Protein AF-A0A522YWV2-F1 (afdb_monomer_lite)

Structure (mmCIF, N/CA/C/O backbone):
data_AF-A0A522YWV2-F1
#
_entry.id   AF-A0A522YWV2-F1
#
loop_
_atom_site.group_PDB
_atom_site.id
_atom_site.type_symbol
_atom_site.label_atom_id
_atom_site.label_alt_id
_atom_site.label_comp_id
_atom_site.label_asym_id
_atom_site.label_entity_id
_atom_site.label_seq_id
_atom_site.pdbx_PDB_ins_code
_atom_site.Cartn_x
_atom_site.Cartn_y
_atom_site.Cartn_z
_atom_site.occupancy
_atom_site.B_iso_or_equiv
_atom_site.auth_seq_id
_atom_site.auth_comp_id
_atom_site.auth_asym_id
_atom_site.auth_atom_id
_atom_site.pdbx_PDB_model_num
ATOM 1 N N . MET A 1 1 ? -15.670 1.133 72.736 1.00 38.88 1 MET A N 1
ATOM 2 C CA . MET A 1 1 ? -14.646 2.054 73.275 1.00 38.88 1 MET A CA 1
ATOM 3 C C . MET A 1 1 ? -14.161 2.944 72.132 1.00 38.88 1 MET A C 1
ATOM 5 O O . MET A 1 1 ? -13.620 2.395 71.190 1.00 38.88 1 MET A O 1
ATOM 9 N N . ARG A 1 2 ? -14.462 4.259 72.230 1.00 40.88 2 ARG A N 1
ATOM 10 C CA . ARG A 1 2 ? -13.842 5.468 71.609 1.00 40.88 2 ARG A CA 1
ATOM 11 C C . ARG A 1 2 ? -13.479 5.355 70.110 1.00 40.88 2 ARG A C 1
ATOM 13 O O . ARG A 1 2 ? -12.497 4.706 69.801 1.00 40.88 2 ARG A O 1
ATOM 20 N N . VAL A 1 3 ? -14.181 5.887 69.099 1.00 42.28 3 VAL A N 1
ATOM 21 C CA . VAL A 1 3 ? -14.784 7.219 68.819 1.00 42.28 3 VAL A CA 1
ATOM 22 C C . VAL A 1 3 ? -13.971 8.419 69.305 1.00 42.28 3 VAL A C 1
ATOM 24 O O . VAL A 1 3 ? -13.990 8.692 70.501 1.00 42.28 3 VAL A O 1
ATOM 27 N N . TRP A 1 4 ? -13.347 9.146 68.368 1.00 39.94 4 TRP A N 1
ATOM 28 C CA . TRP A 1 4 ? -12.999 10.570 68.477 1.00 39.94 4 TRP A CA 1
ATOM 29 C C . TRP A 1 4 ? -13.223 11.275 67.125 1.00 39.94 4 TRP A C 1
ATOM 31 O O . TRP A 1 4 ? -12.452 11.135 66.181 1.00 39.94 4 TRP A O 1
ATOM 41 N N . SER A 1 5 ? -14.342 11.999 67.076 1.00 45.34 5 SER A N 1
ATOM 42 C CA . SER A 1 5 ? -14.552 13.352 66.529 1.00 45.34 5 SER A CA 1
ATOM 43 C C . SER A 1 5 ? -13.379 14.322 66.832 1.00 45.34 5 SER A C 1
ATOM 45 O O . SER A 1 5 ? -12.576 14.018 67.703 1.00 45.34 5 SER A O 1
ATOM 47 N N . LEU A 1 6 ? -13.197 15.531 66.286 1.00 42.38 6 LEU A N 1
ATOM 48 C CA . LEU A 1 6 ? -13.981 16.471 65.479 1.00 42.38 6 LEU A CA 1
ATOM 49 C C . LEU A 1 6 ? -12.986 17.522 64.905 1.00 42.38 6 LEU A C 1
ATOM 51 O O . LEU A 1 6 ? -11.952 17.776 65.513 1.00 42.38 6 LEU A O 1
ATOM 55 N N . ALA A 1 7 ? -13.367 18.129 63.778 1.00 44.84 7 ALA A N 1
ATOM 56 C CA . ALA A 1 7 ? -13.149 19.506 63.297 1.00 44.84 7 ALA A CA 1
ATOM 57 C C . ALA A 1 7 ? -12.041 20.423 63.881 1.00 44.84 7 ALA A C 1
ATOM 59 O O . ALA A 1 7 ? -11.982 20.640 65.085 1.00 44.84 7 ALA A O 1
ATOM 60 N N . LEU A 1 8 ? -11.386 21.200 63.000 1.00 44.28 8 LEU A N 1
ATOM 61 C CA . LEU A 1 8 ? -11.574 22.661 63.008 1.00 44.28 8 LEU A CA 1
ATOM 62 C C . LEU A 1 8 ? -11.192 23.330 61.674 1.00 44.28 8 LEU A C 1
ATOM 64 O O . LEU A 1 8 ? -10.154 23.062 61.076 1.00 44.28 8 LEU A O 1
ATOM 68 N N . LEU A 1 9 ? -12.090 24.220 61.260 1.00 43.38 9 LEU A N 1
ATOM 69 C CA . LEU A 1 9 ? -11.997 25.212 60.196 1.00 43.38 9 LEU A CA 1
ATOM 70 C C . LEU A 1 9 ? -10.934 26.274 60.530 1.00 43.38 9 LEU A C 1
ATOM 72 O O . LEU A 1 9 ? -10.868 26.708 61.677 1.00 43.38 9 LEU A O 1
ATOM 76 N N . CYS A 1 10 ? -10.230 26.794 59.522 1.00 34.09 10 CYS A N 1
ATOM 77 C CA . CYS A 1 10 ? -9.860 28.212 59.468 1.00 34.09 10 CYS A CA 1
ATOM 78 C C . CYS A 1 10 ? -9.512 28.608 58.026 1.00 34.09 10 CYS A C 1
ATOM 80 O O . CYS A 1 10 ? -8.556 28.106 57.442 1.00 34.09 10 CYS A O 1
ATOM 82 N N . ALA A 1 11 ? -10.314 29.508 57.460 1.00 46.03 11 ALA A N 1
ATOM 83 C CA . ALA A 1 11 ? -10.031 30.217 56.222 1.00 46.03 11 ALA A CA 1
ATOM 84 C C . ALA A 1 11 ? -9.386 31.566 56.558 1.00 46.03 11 ALA A C 1
ATOM 86 O O . ALA A 1 11 ? -9.928 32.283 57.395 1.00 46.03 11 ALA A O 1
ATOM 87 N N . VAL A 1 12 ? -8.305 31.943 55.865 1.00 43.69 12 VAL A N 1
ATOM 88 C CA . VAL A 1 12 ? -7.914 33.347 55.646 1.00 43.69 12 VAL A CA 1
ATOM 89 C C . VAL A 1 12 ? -7.294 33.480 54.249 1.00 43.69 12 VAL A C 1
ATOM 91 O O . VAL A 1 12 ? -6.433 32.699 53.855 1.00 43.69 12 VAL A O 1
ATOM 94 N N . LEU A 1 13 ? -7.791 34.472 53.512 1.00 47.84 13 LEU A N 1
ATOM 95 C CA . LEU A 1 13 ? -7.386 34.929 52.181 1.00 47.84 13 LEU A CA 1
ATOM 96 C C . LEU A 1 13 ? -6.124 35.812 52.237 1.00 47.84 13 LEU A C 1
ATOM 98 O O . LEU A 1 13 ? -6.043 36.665 53.115 1.00 47.84 13 LEU A O 1
ATOM 102 N N . ALA A 1 14 ? -5.229 35.682 51.250 1.00 42.66 14 ALA A N 1
ATOM 103 C CA . ALA A 1 14 ? -4.378 36.735 50.647 1.00 42.66 14 ALA A CA 1
ATOM 104 C C . ALA A 1 14 ? -3.468 36.054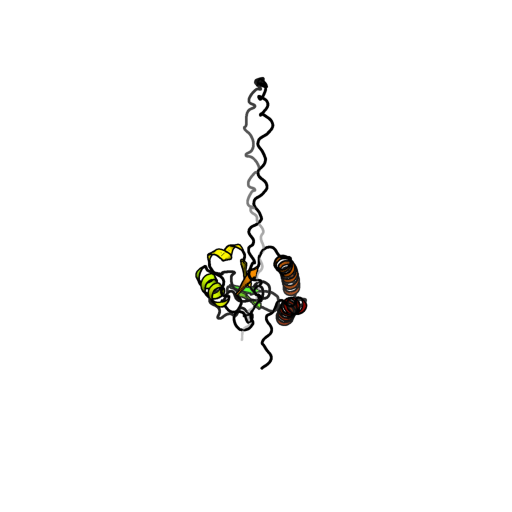 49.595 1.00 42.66 14 ALA A C 1
ATOM 106 O O . ALA A 1 14 ? -2.732 35.136 49.929 1.00 42.66 14 ALA A O 1
ATOM 107 N N . GLY A 1 15 ? -3.607 36.296 48.287 1.00 32.75 15 GLY A N 1
ATOM 108 C CA . GLY A 1 15 ? -2.996 37.431 47.583 1.00 32.75 15 GLY A CA 1
ATOM 109 C C . GLY A 1 15 ? -1.519 37.149 47.249 1.00 32.75 15 GLY A C 1
ATOM 110 O O . GLY A 1 15 ? -0.664 37.384 48.092 1.00 32.75 15 GLY A O 1
ATOM 111 N N . SER A 1 16 ? -1.172 36.612 46.069 1.00 46.03 16 SER A N 1
ATOM 112 C CA . SER A 1 16 ? -0.480 37.310 44.947 1.00 46.03 16 SER A CA 1
ATOM 113 C C . SER A 1 16 ? 0.386 36.283 44.171 1.00 46.03 16 SER A C 1
ATOM 115 O O . SER A 1 16 ? 0.672 35.230 44.735 1.00 46.03 16 SER A O 1
ATOM 117 N N . PRO A 1 17 ? 0.966 36.580 42.990 1.00 48.66 17 PRO A N 1
ATOM 118 C CA . PRO A 1 17 ? 0.483 37.400 41.888 1.00 48.66 17 PRO A CA 1
ATOM 119 C C . PRO A 1 17 ? 0.451 36.632 40.548 1.00 48.66 17 PRO A C 1
ATOM 121 O O . PRO A 1 17 ? 1.132 35.635 40.317 1.00 48.66 17 PRO A O 1
ATOM 124 N N . VAL A 1 18 ? -0.343 37.191 39.641 1.00 44.34 18 VAL A N 1
ATOM 125 C CA . VAL A 1 18 ? -0.355 36.938 38.200 1.00 44.34 18 VAL A CA 1
ATOM 126 C C . VAL A 1 18 ? 1.044 37.180 37.623 1.00 44.34 18 VAL A C 1
ATOM 128 O O . VAL A 1 18 ? 1.625 38.246 37.829 1.00 44.34 18 VAL A O 1
ATOM 131 N N . LEU A 1 19 ? 1.578 36.202 36.885 1.00 46.09 19 LEU A N 1
ATOM 132 C CA . LEU A 1 19 ? 2.774 36.394 36.067 1.00 46.09 19 LEU A CA 1
ATOM 133 C C . LEU A 1 19 ? 2.475 37.434 34.986 1.00 46.09 19 LEU A C 1
ATOM 135 O O . LEU A 1 19 ? 1.633 37.238 34.110 1.00 46.09 19 LEU A O 1
ATOM 139 N N . ALA A 1 20 ? 3.170 38.559 35.122 1.00 43.25 20 ALA A N 1
ATOM 140 C CA . ALA A 1 20 ? 3.121 39.707 34.246 1.00 43.25 20 ALA A CA 1
ATOM 141 C C . ALA A 1 20 ? 3.443 39.338 32.792 1.00 43.25 20 ALA A C 1
ATOM 143 O O . ALA A 1 20 ? 4.319 38.520 32.499 1.00 43.25 20 ALA A O 1
ATOM 144 N N . GLY A 1 21 ? 2.710 39.994 31.894 1.00 36.91 21 GLY A N 1
ATOM 145 C CA . GLY A 1 21 ? 2.862 39.894 30.455 1.00 36.91 21 GLY A CA 1
ATOM 146 C C . GLY A 1 21 ? 4.271 40.220 29.973 1.00 36.91 21 GLY A C 1
ATOM 147 O O . GLY A 1 21 ? 4.949 41.120 30.468 1.00 36.91 21 GLY A O 1
ATOM 148 N N . ARG A 1 22 ? 4.687 39.504 28.930 1.00 44.53 22 ARG A N 1
ATOM 149 C CA . ARG A 1 22 ? 5.773 39.960 28.069 1.00 44.53 22 ARG A CA 1
ATOM 150 C C . ARG A 1 22 ? 5.180 41.001 27.126 1.00 44.53 22 ARG A C 1
ATOM 152 O O . ARG A 1 22 ? 4.352 40.680 26.278 1.00 44.53 22 ARG A O 1
ATOM 159 N N . SER A 1 23 ? 5.572 42.245 27.382 1.00 43.78 23 SER A N 1
ATOM 160 C CA . SER A 1 23 ? 5.215 43.448 26.637 1.00 43.78 23 SER A CA 1
ATOM 161 C C . SER A 1 23 ? 5.520 43.314 25.140 1.00 43.78 23 SER A C 1
ATOM 163 O O . SER A 1 23 ? 6.594 42.855 24.746 1.00 43.78 23 SER A O 1
ATOM 165 N N . LEU A 1 24 ? 4.557 43.750 24.327 1.00 45.44 24 LEU A N 1
ATOM 166 C CA . LEU A 1 24 ? 4.655 44.006 22.892 1.00 45.44 24 LEU A CA 1
ATOM 167 C C . LEU A 1 24 ? 5.339 45.361 22.649 1.00 45.44 24 LEU A C 1
ATOM 169 O O . LEU A 1 24 ? 4.712 46.277 22.135 1.00 45.44 24 LEU A O 1
ATOM 173 N N . GLU A 1 25 ? 6.612 45.519 23.003 1.00 43.38 25 GLU A N 1
ATOM 174 C CA . GLU A 1 25 ? 7.357 46.744 22.674 1.00 43.38 25 GLU A CA 1
ATOM 175 C C . GLU A 1 25 ? 8.815 46.425 22.325 1.00 43.38 25 GLU A C 1
ATOM 177 O O . GLU A 1 25 ? 9.729 46.566 23.130 1.00 43.38 25 GLU A O 1
ATOM 182 N N . SER A 1 26 ? 9.042 45.980 21.088 1.00 42.03 26 SER A N 1
ATOM 183 C CA . SER A 1 26 ? 10.352 46.087 20.432 1.00 42.03 26 SER A CA 1
ATOM 184 C C . SER A 1 26 ? 10.183 46.089 18.910 1.00 42.03 26 SER A C 1
ATOM 186 O O . SER A 1 26 ? 10.600 45.182 18.200 1.00 42.03 26 SER A O 1
ATOM 188 N N . LEU A 1 27 ? 9.487 47.107 18.407 1.00 49.00 27 LEU A N 1
ATOM 189 C CA . LEU A 1 27 ? 9.438 47.458 16.987 1.00 49.00 27 LEU A CA 1
ATOM 190 C C . LEU A 1 27 ? 9.427 48.981 16.883 1.00 49.00 27 LEU A C 1
ATOM 192 O O . LEU A 1 27 ? 8.390 49.585 16.636 1.00 49.00 27 LEU A O 1
ATOM 196 N N . LYS A 1 28 ? 10.565 49.620 17.141 1.00 44.59 28 LYS A N 1
ATOM 197 C CA . LYS A 1 28 ? 10.780 51.032 16.806 1.00 44.59 28 LYS A CA 1
ATOM 198 C C . LYS A 1 28 ? 12.275 51.300 16.771 1.00 44.59 28 LYS A C 1
ATOM 200 O O . LYS A 1 28 ? 12.881 51.503 17.816 1.00 44.59 28 LYS A O 1
ATOM 205 N N . SER A 1 29 ? 12.846 51.234 15.569 1.00 45.28 29 SER A N 1
ATOM 206 C CA . SER A 1 29 ? 13.916 52.108 15.060 1.00 45.28 29 SER A CA 1
ATOM 207 C C . SER A 1 29 ? 14.344 51.598 13.683 1.00 45.28 29 SER A C 1
ATOM 209 O O . SER A 1 29 ? 15.174 50.703 13.570 1.00 45.28 29 SER A O 1
ATOM 211 N N . ALA A 1 30 ? 13.753 52.162 12.636 1.00 45.16 30 ALA A N 1
ATOM 212 C CA . ALA A 1 30 ? 14.345 52.184 11.306 1.00 45.16 30 ALA A CA 1
ATOM 213 C C . ALA A 1 30 ? 14.141 53.605 10.775 1.00 45.16 30 ALA A C 1
ATOM 215 O O . ALA A 1 30 ? 13.007 54.056 10.612 1.00 45.16 30 ALA A O 1
ATOM 216 N N . GLU A 1 31 ? 15.245 54.331 10.632 1.00 48.62 31 GLU A N 1
ATOM 217 C CA . GLU A 1 31 ? 15.278 55.697 10.116 1.00 48.62 31 GLU A CA 1
ATOM 218 C C . GLU A 1 31 ? 14.984 55.737 8.605 1.00 48.62 31 GLU A C 1
ATOM 220 O O . GLU A 1 31 ? 15.248 54.756 7.901 1.00 48.62 31 GLU A O 1
ATOM 225 N N . PRO A 1 32 ? 14.443 56.850 8.074 1.00 40.31 32 PRO A N 1
ATOM 226 C CA . PRO A 1 32 ? 14.099 56.952 6.666 1.00 40.31 32 PRO A CA 1
ATOM 227 C C . PRO A 1 32 ? 15.341 57.314 5.845 1.00 40.31 32 PRO A C 1
ATOM 229 O O . PRO A 1 32 ? 15.883 58.413 5.961 1.00 40.31 32 PRO A O 1
ATOM 232 N N . LEU A 1 33 ? 15.776 56.408 4.968 1.00 48.78 33 LEU A N 1
ATOM 233 C CA . LEU A 1 33 ? 16.741 56.755 3.929 1.00 48.78 33 LEU A CA 1
ATOM 234 C C . LEU A 1 33 ? 16.047 57.595 2.855 1.00 48.78 33 LEU A C 1
ATOM 236 O O . LEU A 1 33 ? 15.111 57.158 2.184 1.00 48.78 33 LEU A O 1
ATOM 240 N N . ALA A 1 34 ? 16.527 58.830 2.750 1.00 41.31 34 ALA A N 1
ATOM 241 C CA . ALA A 1 34 ? 16.152 59.820 1.763 1.00 41.31 34 ALA A CA 1
ATOM 242 C C . ALA A 1 34 ? 16.257 59.272 0.333 1.00 41.31 34 ALA A C 1
ATOM 244 O O . ALA A 1 34 ? 17.216 58.594 -0.038 1.00 41.31 34 ALA A O 1
ATOM 245 N N . GLY A 1 35 ? 15.254 59.613 -0.475 1.00 44.34 35 GLY A N 1
ATOM 246 C CA . GLY A 1 35 ? 15.209 59.291 -1.889 1.00 44.34 35 GLY A CA 1
ATOM 247 C C . GLY A 1 35 ? 16.324 59.978 -2.675 1.00 44.34 35 GLY A C 1
ATOM 248 O O . GLY A 1 35 ? 16.484 61.195 -2.627 1.00 44.34 35 GLY A O 1
ATOM 249 N N . ALA A 1 36 ? 17.027 59.183 -3.475 1.00 45.50 36 ALA A N 1
ATOM 250 C CA . ALA A 1 36 ? 17.748 59.638 -4.651 1.00 45.50 36 ALA A CA 1
ATOM 251 C C . ALA A 1 36 ? 17.173 58.879 -5.852 1.00 45.50 36 ALA A C 1
ATOM 253 O O . ALA A 1 36 ? 17.389 57.679 -6.017 1.00 45.50 36 ALA A O 1
ATOM 254 N N . ALA A 1 37 ? 16.381 59.574 -6.667 1.00 48.59 37 ALA A N 1
ATOM 255 C CA . ALA A 1 37 ? 15.855 59.050 -7.918 1.00 48.59 37 ALA A CA 1
ATOM 256 C C . ALA A 1 37 ? 16.990 58.961 -8.950 1.00 48.59 37 ALA A C 1
ATOM 258 O O . ALA A 1 37 ? 17.273 59.923 -9.663 1.00 48.59 37 ALA A O 1
ATOM 259 N N . ALA A 1 38 ? 17.647 57.804 -9.032 1.00 42.38 38 ALA A N 1
ATOM 260 C CA . ALA A 1 38 ? 18.520 57.477 -10.151 1.00 42.38 38 ALA A CA 1
ATOM 261 C C . ALA A 1 38 ? 17.651 57.031 -11.337 1.00 42.38 38 ALA A C 1
ATOM 263 O O . ALA A 1 38 ? 17.037 55.965 -11.317 1.00 42.38 38 ALA A O 1
ATOM 264 N N . ARG A 1 39 ? 17.574 57.872 -12.373 1.00 51.59 39 ARG A N 1
ATOM 265 C CA . ARG A 1 39 ? 17.025 57.486 -13.677 1.00 51.59 39 ARG A CA 1
ATOM 266 C C . ARG A 1 39 ? 17.996 56.500 -14.324 1.00 51.59 39 ARG A C 1
ATOM 268 O O . ARG A 1 39 ? 19.021 56.918 -14.852 1.00 51.59 39 ARG A O 1
ATOM 275 N N . LEU A 1 40 ? 17.683 55.209 -14.266 1.00 45.38 40 LEU A N 1
ATOM 276 C CA . LEU A 1 40 ? 18.338 54.216 -15.112 1.00 45.38 40 LEU A CA 1
ATOM 277 C C . LEU A 1 40 ? 17.851 54.435 -16.546 1.00 45.38 40 LEU A C 1
ATOM 279 O O . LEU A 1 40 ? 16.652 54.367 -16.821 1.00 45.38 40 LEU A O 1
ATOM 283 N N . GLY A 1 41 ? 18.788 54.776 -17.429 1.00 45.44 41 GLY A N 1
ATOM 284 C CA . GLY A 1 41 ? 18.551 54.833 -18.863 1.00 45.44 41 GLY A CA 1
ATOM 285 C C . GLY A 1 41 ? 18.073 53.472 -19.352 1.00 45.44 41 GLY A C 1
ATOM 286 O O . GLY A 1 41 ? 18.653 52.440 -19.019 1.00 45.44 41 GLY A O 1
ATOM 287 N N . VAL A 1 42 ? 16.980 53.472 -20.108 1.00 52.19 42 VAL A N 1
ATOM 288 C CA . VAL A 1 42 ? 16.538 52.292 -20.845 1.00 52.19 42 VAL A CA 1
ATOM 289 C C . VAL A 1 42 ? 17.403 52.242 -22.098 1.00 52.19 42 VAL A C 1
ATOM 291 O O . VAL A 1 42 ? 17.037 52.801 -23.130 1.00 52.19 42 VAL A O 1
ATOM 294 N N . ASP A 1 43 ? 18.591 51.653 -21.988 1.00 51.25 43 ASP A N 1
ATOM 295 C CA . ASP A 1 43 ? 19.371 51.325 -23.175 1.00 51.25 43 ASP A CA 1
ATOM 296 C C . ASP A 1 43 ? 18.583 50.294 -23.988 1.00 51.25 43 ASP A C 1
ATOM 298 O O . ASP A 1 43 ? 18.102 49.283 -23.467 1.00 51.25 43 ASP A O 1
ATOM 302 N N . ALA A 1 44 ? 18.379 50.604 -25.267 1.00 54.22 44 ALA A N 1
ATOM 303 C CA . ALA A 1 44 ? 17.617 49.784 -26.190 1.00 54.22 44 ALA A CA 1
ATOM 304 C C . ALA A 1 44 ? 18.214 48.371 -26.264 1.00 54.22 44 ALA A C 1
ATOM 306 O O . ALA A 1 44 ? 19.362 48.185 -26.670 1.00 54.22 44 ALA A O 1
ATOM 307 N N . VAL A 1 45 ? 17.415 47.370 -25.892 1.00 54.81 45 VAL A N 1
ATOM 308 C CA . VAL A 1 45 ? 17.769 45.958 -26.056 1.00 54.81 45 VAL A CA 1
ATOM 309 C C . VAL A 1 45 ? 17.827 45.676 -27.563 1.00 54.81 45 VAL A C 1
ATOM 311 O O . VAL A 1 45 ? 16.824 45.906 -28.246 1.00 54.81 45 VAL A O 1
ATOM 314 N N . PRO A 1 46 ? 18.962 45.227 -28.127 1.00 53.09 46 PRO A N 1
ATOM 315 C CA . PRO A 1 46 ? 19.027 44.931 -29.549 1.00 53.09 46 PRO A CA 1
ATOM 316 C C . PRO A 1 46 ? 18.076 43.776 -29.871 1.00 53.09 46 PRO A C 1
ATOM 318 O O . PRO A 1 46 ? 18.018 42.774 -29.154 1.00 53.09 46 PRO A O 1
ATOM 321 N N . ALA A 1 47 ? 17.313 43.934 -30.953 1.00 54.03 47 ALA A N 1
ATOM 322 C CA . ALA A 1 47 ? 16.406 42.911 -31.444 1.00 54.03 47 ALA A CA 1
ATOM 323 C C . ALA A 1 47 ? 17.188 41.631 -31.778 1.00 54.03 47 ALA A C 1
ATOM 325 O O . ALA A 1 47 ? 18.124 41.651 -32.579 1.00 54.03 47 ALA A O 1
ATOM 326 N N . LEU A 1 48 ? 16.796 40.518 -31.154 1.00 52.41 48 LEU A N 1
ATOM 327 C CA . LEU A 1 48 ? 17.303 39.189 -31.483 1.00 52.41 48 LEU A CA 1
ATOM 328 C C . LEU A 1 48 ? 16.926 38.842 -32.936 1.00 52.41 48 LEU A C 1
ATOM 330 O O . LEU A 1 48 ? 15.792 39.111 -33.344 1.00 52.41 48 LEU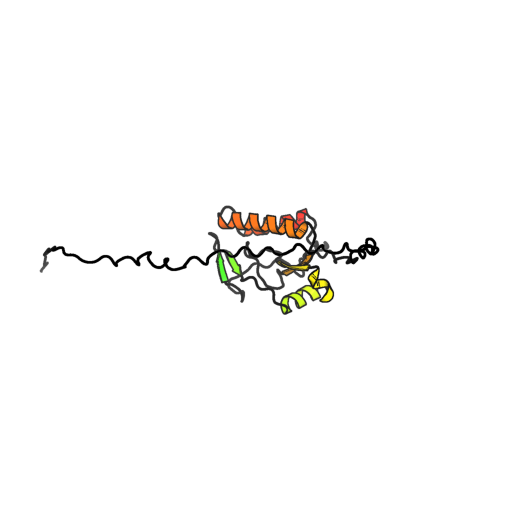 A O 1
ATOM 334 N N . PRO A 1 49 ? 17.835 38.243 -33.727 1.00 49.38 49 PRO A N 1
ATOM 335 C CA . PRO A 1 49 ? 17.521 37.841 -35.089 1.00 49.38 49 PRO A CA 1
ATOM 336 C C . PRO A 1 49 ? 16.443 36.754 -35.090 1.00 49.38 49 PRO A C 1
ATOM 338 O O . PRO A 1 49 ? 16.522 35.761 -34.365 1.00 49.38 49 PRO A O 1
ATOM 341 N N . ALA A 1 50 ? 15.429 36.950 -35.930 1.00 57.66 50 ALA A N 1
ATOM 342 C CA . ALA A 1 50 ? 14.416 35.946 -36.201 1.00 57.66 50 ALA A CA 1
ATOM 343 C C . ALA A 1 50 ? 15.025 34.787 -37.004 1.00 57.66 50 ALA A C 1
ATOM 345 O O . ALA A 1 50 ? 15.664 35.008 -38.031 1.00 57.66 50 ALA A O 1
ATOM 346 N N . GLY A 1 51 ? 14.756 33.556 -36.562 1.00 57.75 51 GLY A N 1
ATOM 347 C CA . GLY A 1 51 ? 14.912 32.361 -37.391 1.00 57.75 51 GLY A CA 1
ATOM 348 C C . GLY A 1 51 ? 16.100 31.470 -37.044 1.00 57.75 51 GLY A C 1
ATOM 349 O O . GLY A 1 51 ? 16.978 31.260 -37.874 1.00 57.75 51 GLY A O 1
ATOM 350 N N . ALA A 1 52 ? 16.081 30.856 -35.861 1.00 56.53 52 ALA A N 1
ATOM 351 C CA . ALA A 1 52 ? 16.628 29.508 -35.730 1.00 56.53 52 ALA A CA 1
ATOM 352 C C . ALA A 1 52 ? 15.471 28.519 -35.965 1.00 56.53 52 ALA A C 1
ATOM 354 O O . ALA A 1 52 ? 14.393 28.732 -35.400 1.00 56.53 52 ALA A O 1
ATOM 355 N N . PRO A 1 53 ? 15.634 27.469 -36.790 1.00 56.59 53 PRO A N 1
ATOM 356 C CA . PRO A 1 53 ? 14.617 26.434 -36.894 1.00 56.59 53 PRO A CA 1
ATOM 357 C C . PRO A 1 53 ? 14.448 25.799 -35.514 1.00 56.59 53 PRO A C 1
ATOM 359 O O . PRO A 1 53 ? 15.395 25.252 -34.948 1.00 56.59 53 PRO A O 1
ATOM 362 N N . VAL A 1 54 ? 13.241 25.903 -34.959 1.00 60.78 54 VAL A N 1
ATOM 363 C CA . VAL A 1 54 ? 12.868 25.137 -33.773 1.00 60.78 54 VAL A CA 1
ATOM 364 C C . VAL A 1 54 ? 12.896 23.683 -34.222 1.00 60.78 54 VAL A C 1
ATOM 366 O O . VAL A 1 54 ? 12.075 23.272 -35.043 1.00 60.78 54 VAL A O 1
ATOM 369 N N . ALA A 1 55 ? 13.904 22.932 -33.776 1.00 60.22 55 ALA A N 1
ATOM 370 C CA . ALA A 1 55 ? 13.948 21.501 -34.013 1.00 60.22 55 ALA A CA 1
ATOM 371 C C . ALA A 1 55 ? 12.618 20.909 -33.536 1.00 60.22 55 ALA A C 1
ATOM 373 O O . ALA A 1 55 ? 12.143 21.253 -32.449 1.00 60.22 55 ALA A O 1
ATOM 374 N N . ALA A 1 56 ? 12.002 20.067 -34.369 1.00 59.12 56 ALA A N 1
ATOM 375 C CA . ALA A 1 56 ? 10.815 19.329 -33.965 1.00 59.12 56 ALA A CA 1
ATOM 376 C C . ALA A 1 56 ? 11.097 18.646 -32.614 1.00 59.12 56 ALA A C 1
ATOM 378 O O . ALA A 1 56 ? 12.221 18.163 -32.420 1.00 59.12 56 ALA A O 1
ATOM 379 N N . PRO A 1 57 ? 10.132 18.621 -31.675 1.00 62.78 57 PRO A N 1
ATOM 380 C CA . PRO A 1 57 ? 10.321 17.882 -30.439 1.00 62.78 57 PRO A CA 1
ATOM 381 C C . PRO A 1 57 ? 10.724 16.453 -30.802 1.00 62.78 57 PRO A C 1
ATOM 383 O O . PRO A 1 57 ? 10.125 15.843 -31.692 1.00 62.78 57 PRO A O 1
ATOM 386 N N . ALA A 1 58 ? 11.776 15.950 -30.152 1.00 57.62 58 ALA A N 1
ATOM 387 C CA . ALA A 1 58 ? 12.142 14.549 -30.279 1.00 57.62 58 ALA A CA 1
ATOM 388 C C . ALA A 1 58 ? 10.887 13.697 -30.017 1.00 57.62 58 ALA A C 1
ATOM 390 O O . ALA A 1 58 ? 10.089 14.069 -29.145 1.00 57.62 58 ALA A O 1
ATOM 391 N N . PRO A 1 59 ? 10.670 12.598 -30.762 1.00 54.59 59 PRO A N 1
ATOM 392 C CA . PRO A 1 59 ? 9.568 11.698 -30.457 1.00 54.59 59 PRO A CA 1
ATOM 393 C C . PRO A 1 59 ? 9.653 11.322 -28.977 1.00 54.59 59 PRO A C 1
ATOM 395 O O . PRO A 1 59 ? 10.744 11.036 -28.473 1.00 54.59 59 PRO A O 1
ATOM 398 N N . ALA A 1 60 ? 8.514 11.381 -28.278 1.00 55.28 60 ALA A N 1
ATOM 399 C CA . ALA A 1 60 ? 8.431 10.875 -26.916 1.00 55.28 60 ALA A CA 1
ATOM 400 C C . ALA A 1 60 ? 9.017 9.457 -26.918 1.00 55.28 60 ALA A C 1
ATOM 402 O O 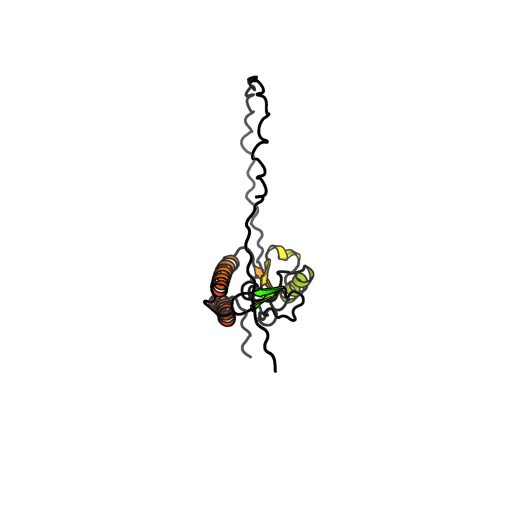. ALA A 1 60 ? 8.731 8.701 -27.854 1.00 55.28 60 ALA A O 1
ATOM 403 N N . PRO A 1 61 ? 9.886 9.113 -25.956 1.00 46.66 61 PRO A N 1
ATOM 404 C CA . PRO A 1 61 ? 10.483 7.795 -25.950 1.00 46.66 61 PRO A CA 1
ATOM 405 C C . PRO A 1 61 ? 9.357 6.761 -25.920 1.00 46.66 61 PRO A C 1
ATOM 407 O O . PRO A 1 61 ? 8.465 6.832 -25.073 1.00 46.66 61 PRO A O 1
ATOM 410 N N . ASP A 1 62 ? 9.389 5.841 -26.881 1.00 47.56 62 ASP A N 1
ATOM 411 C CA . ASP A 1 62 ? 8.519 4.671 -26.917 1.00 47.56 62 ASP A CA 1
ATOM 412 C C . ASP A 1 62 ? 8.977 3.716 -25.811 1.00 47.56 62 ASP A C 1
ATOM 414 O O . ASP A 1 62 ? 9.657 2.717 -26.036 1.00 47.56 62 ASP A O 1
ATOM 418 N N . PHE A 1 63 ? 8.692 4.095 -24.568 1.00 49.28 63 PHE A N 1
ATOM 419 C CA . PHE A 1 63 ? 8.674 3.156 -23.471 1.00 49.28 63 PHE A CA 1
ATOM 420 C C . PHE A 1 63 ? 7.308 2.505 -23.542 1.00 49.28 63 PHE A C 1
ATOM 422 O O . PHE A 1 63 ? 6.313 3.042 -23.048 1.00 49.28 63 PHE A O 1
ATOM 429 N N . THR A 1 64 ? 7.247 1.317 -24.128 1.00 54.00 64 THR A N 1
ATOM 430 C CA . THR A 1 64 ? 6.219 0.367 -23.731 1.00 54.00 64 THR A CA 1
ATOM 431 C C . THR A 1 64 ? 6.457 0.071 -22.251 1.00 54.00 64 THR A C 1
ATOM 433 O O . THR A 1 64 ? 7.134 -0.900 -21.915 1.00 54.00 64 THR A O 1
ATOM 436 N N . VAL A 1 65 ? 5.978 0.946 -21.356 1.00 61.34 65 VAL A N 1
ATOM 437 C CA . VAL A 1 65 ? 5.923 0.676 -19.920 1.00 61.34 65 VAL A CA 1
ATOM 438 C C . VAL A 1 65 ? 5.253 -0.680 -19.822 1.00 61.34 65 VAL A C 1
ATOM 440 O O . VAL A 1 65 ? 4.133 -0.850 -20.320 1.00 61.34 65 VAL A O 1
ATOM 443 N N . LEU A 1 66 ? 5.966 -1.671 -19.283 1.00 65.12 66 LEU A N 1
ATOM 444 C CA . LEU A 1 66 ? 5.376 -2.977 -19.055 1.00 65.12 66 LEU A CA 1
ATOM 445 C C . LEU A 1 66 ? 4.151 -2.713 -18.184 1.00 65.12 66 LEU A C 1
ATOM 447 O O . LEU A 1 66 ? 4.277 -2.294 -17.035 1.00 65.12 66 LEU A O 1
ATOM 451 N N . ARG A 1 67 ? 2.954 -2.896 -18.752 1.00 74.38 67 ARG A N 1
ATOM 452 C CA . ARG A 1 67 ? 1.697 -2.797 -18.008 1.00 74.38 67 ARG A CA 1
ATOM 453 C C . ARG A 1 67 ? 1.587 -4.023 -17.114 1.00 74.38 67 ARG A C 1
ATOM 455 O O . ARG A 1 67 ? 0.846 -4.965 -17.394 1.00 74.38 67 ARG A O 1
ATOM 462 N N . VAL A 1 68 ? 2.411 -4.022 -16.078 1.00 87.75 68 VAL A N 1
ATOM 463 C CA . VAL A 1 68 ? 2.366 -4.968 -14.982 1.00 87.75 68 VAL A CA 1
ATOM 464 C C . VAL A 1 68 ? 1.150 -4.651 -14.128 1.00 87.75 68 VAL A C 1
ATOM 466 O O . VAL A 1 68 ? 0.681 -3.519 -14.041 1.00 87.75 68 VAL A O 1
ATOM 469 N N . LYS A 1 69 ? 0.620 -5.703 -13.535 1.00 92.19 69 LYS A N 1
ATOM 470 C CA . LYS A 1 69 ? -0.558 -5.715 -12.681 1.00 92.19 69 LYS A CA 1
ATOM 471 C C . LYS A 1 69 ? -0.146 -6.387 -11.381 1.00 92.19 69 LYS A C 1
ATOM 473 O O . LYS A 1 69 ? 0.706 -7.278 -11.472 1.00 92.19 69 LYS A O 1
ATOM 478 N N . PRO A 1 70 ? -0.729 -6.046 -10.219 1.00 94.06 70 PRO A N 1
ATOM 479 C CA . PRO A 1 70 ? -0.521 -6.831 -9.017 1.00 94.06 70 PRO A CA 1
ATOM 480 C C . PRO A 1 70 ? -0.741 -8.317 -9.308 1.00 94.06 70 PRO A C 1
ATOM 482 O O . PRO A 1 70 ? -1.791 -8.730 -9.817 1.00 94.06 70 PRO A O 1
ATOM 485 N N . ASP A 1 71 ? 0.296 -9.094 -9.030 1.00 94.25 71 ASP A N 1
ATOM 486 C CA . ASP A 1 71 ? 0.318 -10.538 -9.183 1.00 94.25 71 ASP A CA 1
ATOM 487 C C . ASP A 1 71 ? 0.021 -11.160 -7.815 1.00 94.25 71 ASP A C 1
ATOM 489 O O . ASP A 1 71 ? 0.838 -10.983 -6.913 1.00 94.25 71 ASP A O 1
ATOM 493 N N . PRO A 1 72 ? -1.098 -11.878 -7.613 1.00 93.62 72 PRO A N 1
ATOM 494 C CA . PRO A 1 72 ? -1.433 -12.462 -6.313 1.00 93.62 72 PRO A CA 1
ATOM 495 C C . PRO A 1 72 ? -0.374 -13.414 -5.745 1.00 93.62 72 PRO A C 1
ATOM 497 O O . PRO A 1 72 ? -0.373 -13.659 -4.541 1.00 93.62 72 PRO A O 1
ATOM 500 N N . ASP A 1 73 ? 0.516 -13.953 -6.582 1.00 94.25 73 ASP A N 1
ATOM 501 C CA . ASP A 1 73 ? 1.592 -14.838 -6.135 1.00 94.25 73 ASP A CA 1
ATOM 502 C C . ASP A 1 73 ? 2.849 -14.062 -5.696 1.00 94.25 73 ASP A C 1
ATOM 504 O O . ASP A 1 73 ? 3.684 -14.610 -4.978 1.00 94.25 73 ASP A O 1
ATOM 508 N N . LYS A 1 74 ? 2.979 -12.784 -6.080 1.00 95.56 74 LYS A N 1
ATOM 509 C CA . LYS A 1 74 ? 4.117 -11.904 -5.729 1.00 95.56 74 LYS A CA 1
ATOM 510 C C . LYS A 1 74 ? 3.730 -10.814 -4.733 1.00 95.56 74 LYS A C 1
ATOM 512 O O . LYS A 1 74 ? 4.499 -10.485 -3.840 1.00 95.56 74 LYS A O 1
ATOM 517 N N . THR A 1 75 ? 2.527 -10.278 -4.888 1.00 96.75 75 THR A N 1
ATOM 518 C CA . THR A 1 75 ? 1.926 -9.226 -4.072 1.00 96.75 75 THR A CA 1
ATOM 519 C C . THR A 1 75 ? 0.503 -9.655 -3.689 1.00 96.75 75 THR A C 1
ATOM 521 O O . THR A 1 75 ? -0.470 -9.136 -4.234 1.00 96.75 75 THR A O 1
ATOM 524 N N . PRO A 1 76 ? 0.340 -10.630 -2.776 1.00 96.44 76 PRO A N 1
ATOM 525 C CA . PRO A 1 76 ? -0.976 -11.073 -2.307 1.00 96.44 76 PRO A CA 1
ATOM 526 C C . PRO A 1 76 ? -1.761 -9.990 -1.549 1.00 96.44 76 PRO A C 1
ATOM 528 O O . PRO A 1 76 ? -2.975 -10.116 -1.397 1.00 96.44 76 PRO A O 1
ATOM 531 N N . GLY A 1 77 ? -1.090 -8.938 -1.066 1.00 96.94 77 GLY A N 1
ATOM 532 C CA . GLY A 1 77 ? -1.696 -7.889 -0.249 1.00 96.94 77 GLY A CA 1
ATOM 533 C C . GLY A 1 77 ? -1.614 -8.237 1.233 1.00 96.94 77 GLY A C 1
ATOM 534 O O . GLY A 1 77 ? -2.540 -8.799 1.816 1.00 96.94 77 GLY A O 1
ATOM 535 N N . ARG A 1 78 ? -0.481 -7.906 1.856 1.00 98.00 78 ARG A N 1
ATOM 536 C CA . ARG A 1 78 ? -0.226 -8.169 3.277 1.00 98.00 78 ARG A CA 1
ATOM 537 C C . ARG A 1 78 ? -0.694 -7.005 4.155 1.00 98.00 78 ARG A C 1
ATOM 539 O O . ARG A 1 78 ? -0.357 -5.849 3.899 1.00 98.00 78 ARG A O 1
ATOM 546 N N . LEU A 1 79 ? -1.432 -7.318 5.219 1.00 98.62 79 LEU A N 1
ATOM 547 C CA . LEU A 1 79 ? -1.788 -6.360 6.269 1.00 98.62 79 LEU A CA 1
ATOM 548 C C . LEU A 1 79 ? -0.637 -6.160 7.254 1.00 98.62 79 LEU A C 1
ATOM 550 O O . LEU A 1 79 ? 0.122 -7.088 7.521 1.00 98.62 79 LEU A O 1
ATOM 554 N N . CYS A 1 80 ? -0.539 -4.950 7.797 1.00 98.56 80 CYS A N 1
ATOM 555 C CA . CYS A 1 80 ? 0.356 -4.630 8.897 1.00 98.56 80 CYS A CA 1
ATOM 556 C C . CYS A 1 80 ? -0.066 -5.402 10.152 1.00 98.56 80 CYS A C 1
ATOM 558 O O . CYS A 1 80 ? -1.257 -5.479 10.476 1.00 98.56 80 CYS A O 1
ATOM 560 N N . THR A 1 81 ? 0.905 -5.931 10.887 1.00 98.44 81 THR A N 1
ATOM 561 C CA . THR A 1 81 ? 0.688 -6.560 12.196 1.00 98.44 81 THR A CA 1
ATOM 562 C C . THR A 1 81 ? 1.606 -5.940 13.247 1.00 98.44 81 THR A C 1
ATOM 564 O O . THR A 1 81 ? 2.515 -5.182 12.929 1.00 98.44 81 THR A O 1
ATOM 567 N N . THR A 1 82 ? 1.378 -6.245 14.525 1.00 98.31 82 THR A N 1
ATOM 568 C CA . THR A 1 82 ? 2.262 -5.798 15.618 1.00 98.31 82 THR A CA 1
ATOM 569 C C . THR A 1 82 ? 3.626 -6.481 15.624 1.00 98.31 82 THR A C 1
ATOM 571 O O . THR A 1 82 ? 4.524 -6.014 16.318 1.00 98.31 82 THR A O 1
ATOM 574 N N . ASP A 1 83 ? 3.766 -7.580 14.884 1.00 97.50 83 ASP A N 1
ATOM 575 C CA . ASP A 1 83 ? 5.015 -8.336 14.771 1.00 97.50 83 ASP A CA 1
ATOM 576 C C . ASP A 1 83 ? 5.898 -7.803 13.634 1.00 97.50 83 ASP A C 1
ATOM 578 O O . ASP A 1 83 ? 7.054 -8.209 13.499 1.00 97.50 83 ASP A O 1
ATOM 582 N N . ASP A 1 84 ? 5.363 -6.893 12.814 1.00 97.00 84 ASP A N 1
ATOM 583 C CA . ASP A 1 84 ? 6.120 -6.268 11.744 1.00 97.00 84 ASP A CA 1
ATOM 584 C C . ASP A 1 84 ? 7.197 -5.338 12.316 1.00 97.00 84 ASP A C 1
ATOM 586 O O . ASP A 1 84 ? 6.930 -4.553 13.233 1.00 97.00 84 ASP A O 1
ATOM 590 N N . PRO A 1 85 ? 8.421 -5.366 11.759 1.00 95.12 85 PRO A N 1
ATOM 591 C CA . PRO A 1 85 ? 9.539 -4.575 12.272 1.00 95.12 85 PRO A CA 1
ATOM 592 C C . PRO A 1 85 ? 9.311 -3.062 12.142 1.00 95.12 85 PRO A C 1
ATOM 594 O O . PRO A 1 85 ? 9.983 -2.276 12.810 1.00 95.12 85 PRO A O 1
ATOM 597 N N . ASP A 1 86 ? 8.392 -2.648 11.270 1.00 95.81 86 ASP A N 1
ATOM 598 C CA . ASP A 1 86 ? 8.007 -1.264 11.026 1.00 95.81 86 ASP A CA 1
ATOM 599 C C . ASP A 1 86 ? 6.632 -0.901 11.610 1.00 95.81 86 ASP A C 1
ATOM 601 O O . ASP A 1 86 ? 6.129 0.191 11.320 1.00 95.81 86 ASP A O 1
ATOM 605 N N . PHE A 1 87 ? 6.041 -1.751 12.462 1.00 98.12 87 PHE A N 1
ATOM 606 C CA . PHE A 1 87 ? 4.867 -1.384 13.252 1.00 98.12 87 PHE A CA 1
ATOM 607 C C . PHE A 1 87 ? 5.134 -0.090 14.031 1.00 98.12 87 PHE A C 1
ATOM 609 O O . PHE A 1 87 ? 6.146 0.053 14.720 1.00 98.12 87 PHE A O 1
ATOM 616 N N . LEU A 1 88 ? 4.210 0.865 13.927 1.00 98.00 88 LEU A N 1
ATOM 617 C CA . LEU A 1 88 ? 4.352 2.179 14.544 1.00 98.00 88 LEU A CA 1
ATOM 618 C C . LEU A 1 88 ? 3.321 2.410 15.646 1.00 98.00 88 LEU A C 1
ATOM 620 O O . LEU A 1 88 ? 3.670 2.815 16.752 1.00 98.00 88 LEU A O 1
ATOM 624 N N . GLU A 1 89 ? 2.044 2.207 15.337 1.00 98.31 89 GLU A N 1
ATOM 625 C CA . GLU A 1 89 ? 0.944 2.537 16.239 1.00 98.31 89 GLU A CA 1
ATOM 626 C C . GLU A 1 89 ? -0.348 1.821 15.835 1.00 98.31 89 GLU A C 1
ATOM 628 O O . GLU A 1 89 ? -0.467 1.271 14.740 1.00 98.31 89 GLU A O 1
ATOM 633 N N . PHE A 1 90 ? -1.351 1.879 16.709 1.00 98.62 90 PHE A N 1
ATOM 634 C CA . PHE A 1 90 ? -2.726 1.556 16.343 1.00 98.62 90 PHE A CA 1
ATOM 635 C C . PHE A 1 90 ? -3.465 2.826 15.924 1.00 98.62 90 PHE A C 1
ATOM 637 O O . PHE A 1 90 ? -3.389 3.845 16.611 1.00 98.62 90 PHE A O 1
ATOM 644 N N . ARG A 1 91 ? -4.234 2.749 14.838 1.00 98.06 91 ARG A N 1
ATOM 645 C CA . ARG A 1 91 ? -5.073 3.839 14.328 1.00 98.06 91 ARG A CA 1
ATOM 646 C C . ARG A 1 91 ? -6.550 3.485 14.370 1.00 98.06 91 ARG A C 1
ATOM 648 O O . ARG A 1 91 ? -6.919 2.315 14.413 1.00 98.06 91 ARG A O 1
ATOM 655 N N . TYR A 1 92 ? -7.373 4.529 14.269 1.00 98.31 92 TYR A N 1
ATOM 656 C CA . TYR A 1 92 ? -8.831 4.445 14.154 1.00 98.31 92 TYR A CA 1
ATOM 657 C C . TYR A 1 92 ? -9.524 3.837 15.388 1.00 98.31 92 TYR A C 1
ATOM 659 O O . TYR A 1 92 ? -8.868 3.255 16.255 1.00 98.31 92 TYR A O 1
ATOM 667 N N . PRO A 1 93 ? -10.862 3.952 15.497 1.00 98.12 93 PRO A N 1
ATOM 668 C CA . PRO A 1 93 ? -11.606 3.320 16.588 1.00 98.12 93 PRO A CA 1
ATOM 669 C C . PRO A 1 93 ? -11.426 1.795 16.661 1.00 98.12 93 PRO A C 1
ATOM 671 O O . PRO A 1 93 ? -11.410 1.234 17.751 1.00 98.12 93 PRO A O 1
ATOM 674 N N . GLU A 1 94 ? -11.232 1.131 15.516 1.00 98.25 94 GLU A N 1
ATOM 675 C CA . GLU A 1 94 ? -11.031 -0.325 15.425 1.00 98.25 94 GLU A CA 1
ATOM 676 C C . GLU A 1 94 ? -9.632 -0.783 15.880 1.00 98.25 94 GLU A C 1
ATOM 678 O O . GLU A 1 94 ? -9.394 -1.979 16.012 1.00 98.25 94 GLU A O 1
ATOM 683 N N . ARG A 1 95 ? -8.712 0.146 16.188 1.00 98.38 95 ARG A N 1
ATOM 684 C CA . ARG A 1 95 ? -7.323 -0.157 16.575 1.00 98.38 95 ARG A CA 1
ATOM 685 C C . ARG A 1 95 ? -6.599 -0.994 15.517 1.00 98.38 95 ARG A C 1
ATOM 687 O O . ARG A 1 95 ? -6.036 -2.047 15.803 1.00 98.38 95 ARG A O 1
ATOM 694 N N . ILE A 1 96 ? -6.590 -0.490 14.292 1.00 98.62 96 ILE A N 1
ATOM 695 C CA . ILE A 1 96 ? -5.918 -1.109 13.150 1.00 98.62 96 ILE A CA 1
ATOM 696 C C . ILE A 1 96 ? -4.404 -0.858 13.262 1.00 98.62 96 ILE A C 1
ATOM 698 O O . ILE A 1 96 ? -4.015 0.301 13.442 1.00 98.62 96 ILE A O 1
ATOM 702 N N . PRO A 1 97 ? -3.538 -1.885 13.160 1.00 98.62 97 PRO A N 1
ATOM 703 C CA . PRO A 1 97 ? -2.093 -1.689 13.105 1.00 98.62 97 PRO A CA 1
ATOM 704 C C . PRO A 1 97 ? -1.683 -0.806 11.924 1.00 98.62 97 PRO A C 1
ATOM 706 O O . PRO A 1 97 ? -2.157 -0.980 10.800 1.00 98.62 97 PRO A O 1
ATOM 709 N N . TYR A 1 98 ? -0.783 0.137 12.176 1.00 98.50 98 TYR A N 1
ATOM 710 C CA . TYR A 1 98 ? -0.209 1.006 11.162 1.00 98.50 98 TYR A CA 1
ATOM 711 C C . TYR A 1 98 ? 1.305 0.842 11.122 1.00 98.50 98 TYR A C 1
ATOM 713 O O . TYR A 1 98 ? 1.990 1.044 12.127 1.00 98.50 98 TYR A O 1
ATOM 721 N N . CYS A 1 99 ? 1.810 0.512 9.938 1.00 98.12 99 CYS A N 1
ATOM 722 C CA . CYS A 1 99 ? 3.225 0.339 9.664 1.00 98.12 99 CYS A CA 1
ATOM 723 C C . CYS A 1 99 ? 3.796 1.635 9.074 1.00 98.12 99 CYS A C 1
ATOM 725 O O . CYS A 1 99 ? 3.128 2.368 8.333 1.00 98.12 99 CYS A O 1
ATOM 727 N N . LYS A 1 100 ? 5.036 1.968 9.431 1.00 96.69 100 LYS A N 1
ATOM 728 C CA . LYS A 1 100 ? 5.717 3.162 8.931 1.00 96.69 100 LYS A CA 1
ATOM 729 C C . LYS A 1 100 ? 5.943 3.024 7.428 1.00 96.69 100 LYS A C 1
ATOM 731 O O . LYS A 1 100 ? 6.525 2.047 6.982 1.00 96.69 100 LYS A O 1
ATOM 736 N N . ARG A 1 101 ? 5.603 4.061 6.650 1.00 94.06 101 ARG A N 1
ATOM 737 C CA . ARG A 1 101 ? 5.949 4.098 5.221 1.00 94.06 101 ARG A CA 1
ATOM 738 C C . ARG A 1 101 ? 7.461 3.991 5.043 1.00 94.06 101 ARG A C 1
ATOM 740 O O . ARG A 1 101 ? 8.190 4.943 5.332 1.00 94.06 101 ARG A O 1
ATOM 747 N N . HIS A 1 102 ? 7.909 2.855 4.530 1.00 89.69 102 HIS A N 1
ATOM 748 C CA . HIS A 1 102 ? 9.305 2.617 4.224 1.00 89.69 102 HIS A CA 1
ATOM 749 C C . HIS A 1 102 ? 9.416 1.555 3.131 1.00 89.69 102 HIS A C 1
ATOM 751 O O . HIS A 1 102 ? 9.037 0.419 3.347 1.00 89.69 102 HIS A O 1
ATOM 757 N N . VAL A 1 103 ? 9.913 1.948 1.955 1.00 93.25 103 VAL A N 1
ATOM 758 C CA . VAL A 1 103 ? 10.267 1.014 0.878 1.00 93.25 103 VAL A CA 1
ATOM 759 C C . VAL A 1 103 ? 11.706 1.321 0.473 1.00 93.25 103 VAL A C 1
ATOM 761 O O . VAL A 1 103 ? 11.990 2.256 -0.286 1.00 93.25 103 VAL A O 1
ATOM 764 N N . THR A 1 104 ? 12.631 0.580 1.067 1.00 94.69 104 THR A N 1
ATOM 765 C CA . THR A 1 104 ? 14.075 0.632 0.857 1.00 94.69 104 THR A CA 1
ATOM 766 C C . THR A 1 104 ? 14.445 0.336 -0.589 1.00 94.69 104 THR A C 1
ATOM 768 O O . THR A 1 104 ? 13.719 -0.307 -1.346 1.00 94.69 104 THR A O 1
ATOM 771 N N . LYS A 1 105 ? 15.652 0.753 -0.982 1.00 95.75 105 LYS A N 1
ATOM 772 C CA . LYS A 1 105 ? 16.197 0.386 -2.293 1.00 95.75 105 LYS A CA 1
ATOM 773 C C . LYS A 1 105 ? 16.320 -1.135 -2.456 1.00 95.75 105 LYS A C 1
ATOM 775 O O . LYS A 1 105 ? 16.191 -1.628 -3.569 1.00 95.75 105 LYS A O 1
ATOM 780 N N . GLU A 1 106 ? 16.590 -1.871 -1.381 1.00 95.75 106 GLU A N 1
ATOM 781 C CA . GLU A 1 106 ? 16.710 -3.329 -1.431 1.00 95.75 106 GLU A CA 1
ATOM 782 C C . GLU A 1 106 ? 15.359 -4.014 -1.666 1.00 95.75 106 GLU A C 1
ATOM 784 O O . GLU A 1 106 ? 15.268 -4.849 -2.563 1.00 95.75 106 GLU A O 1
ATOM 789 N N . GLU A 1 107 ? 14.305 -3.588 -0.964 1.00 96.06 107 GLU A N 1
ATOM 790 C CA . GLU A 1 107 ? 12.920 -4.030 -1.204 1.00 96.06 107 GLU A CA 1
ATOM 791 C C . GLU A 1 107 ? 12.517 -3.770 -2.659 1.00 96.06 107 GLU A C 1
ATOM 793 O O . GLU A 1 107 ? 12.091 -4.687 -3.360 1.00 96.06 107 GLU A O 1
ATOM 798 N N . LYS A 1 108 ? 12.783 -2.563 -3.183 1.00 97.31 108 LYS A N 1
ATOM 799 C CA . LYS A 1 108 ? 12.533 -2.254 -4.603 1.00 97.31 108 LYS A CA 1
ATOM 800 C C . LYS A 1 108 ? 13.261 -3.208 -5.549 1.00 97.31 108 LYS A C 1
ATOM 802 O O . LYS A 1 108 ? 12.681 -3.604 -6.553 1.00 97.31 108 LYS A O 1
ATOM 807 N N . ARG A 1 109 ? 14.502 -3.618 -5.247 1.00 97.56 109 ARG A N 1
ATOM 808 C CA . ARG A 1 109 ? 15.235 -4.604 -6.068 1.00 97.56 109 ARG A CA 1
ATOM 809 C C . ARG A 1 109 ? 14.575 -5.973 -6.051 1.00 97.56 109 ARG A C 1
ATOM 811 O O . ARG A 1 109 ? 14.438 -6.564 -7.118 1.00 97.56 109 ARG A O 1
ATOM 818 N N . ARG A 1 110 ? 14.164 -6.466 -4.880 1.00 97.75 110 ARG A N 1
ATOM 819 C CA . ARG A 1 110 ? 13.496 -7.771 -4.759 1.00 97.75 110 ARG A CA 1
ATOM 820 C C . ARG A 1 110 ? 12.154 -7.774 -5.489 1.00 97.75 110 ARG A C 1
ATOM 822 O O . ARG A 1 110 ? 11.923 -8.652 -6.318 1.00 97.75 110 ARG A O 1
ATOM 829 N N . VAL A 1 111 ? 11.339 -6.738 -5.284 1.00 97.81 111 VAL A N 1
ATOM 830 C CA . VAL A 1 111 ? 10.058 -6.561 -5.984 1.00 97.81 111 VAL A CA 1
ATOM 831 C C . VAL A 1 111 ? 10.276 -6.433 -7.494 1.00 97.81 111 VAL A C 1
ATOM 833 O O . VAL A 1 111 ? 9.676 -7.174 -8.266 1.00 97.81 111 VAL A O 1
ATOM 836 N N . ALA A 1 112 ? 11.173 -5.555 -7.950 1.00 96.81 112 ALA A N 1
ATOM 837 C CA . ALA A 1 112 ? 11.427 -5.365 -9.379 1.00 96.81 112 ALA A CA 1
ATOM 838 C C . ALA A 1 112 ? 11.903 -6.655 -10.060 1.00 96.81 112 ALA A C 1
ATOM 840 O O . ALA A 1 112 ? 11.423 -6.984 -11.144 1.00 96.81 112 ALA A O 1
ATOM 841 N N . ALA A 1 113 ? 12.786 -7.420 -9.409 1.00 96.38 113 ALA A N 1
ATOM 842 C CA . ALA A 1 113 ? 13.243 -8.711 -9.910 1.00 96.38 113 ALA A CA 1
ATOM 843 C C . ALA A 1 113 ? 12.088 -9.718 -10.043 1.00 96.38 113 ALA A C 1
ATOM 845 O O . ALA A 1 113 ? 11.982 -10.379 -11.075 1.00 96.38 113 ALA A O 1
ATOM 846 N N . ALA A 1 114 ? 11.182 -9.788 -9.060 1.00 96.00 114 ALA A N 1
ATOM 847 C CA . ALA A 1 114 ? 9.999 -10.652 -9.122 1.00 96.00 114 ALA A CA 1
ATOM 848 C C . ALA A 1 114 ? 9.051 -10.279 -10.281 1.00 96.00 114 ALA A C 1
ATOM 850 O O . ALA A 1 114 ? 8.410 -11.147 -10.881 1.00 96.00 114 ALA A O 1
ATOM 851 N N . TYR A 1 115 ? 8.976 -8.994 -10.628 1.00 95.38 115 TYR A N 1
ATOM 852 C CA . TYR A 1 115 ? 8.163 -8.479 -11.733 1.00 95.38 115 TYR A CA 1
ATOM 853 C C . TYR A 1 115 ? 8.905 -8.395 -13.079 1.00 95.38 115 TYR A C 1
ATOM 855 O O . TYR A 1 115 ? 8.286 -8.053 -14.084 1.00 95.38 115 TYR A O 1
ATOM 863 N N . GLY A 1 116 ? 10.196 -8.740 -13.133 1.00 94.94 116 GLY A N 1
ATOM 864 C CA . GLY A 1 116 ? 10.999 -8.681 -14.359 1.00 94.94 116 GLY A CA 1
ATOM 865 C C . GLY A 1 116 ? 11.301 -7.257 -14.842 1.00 94.94 116 GLY A C 1
ATOM 866 O O . GLY A 1 116 ? 11.508 -7.050 -16.035 1.00 94.94 116 GLY A O 1
ATOM 867 N N . ILE A 1 117 ? 11.317 -6.275 -13.938 1.00 94.50 117 ILE A N 1
ATOM 868 C CA . ILE A 1 117 ? 11.534 -4.860 -14.261 1.00 94.50 117 ILE A CA 1
ATOM 869 C C . ILE A 1 117 ? 13.004 -4.492 -14.011 1.00 94.50 117 ILE A C 1
ATOM 871 O O . ILE A 1 117 ? 13.464 -4.549 -12.865 1.00 94.50 117 ILE A O 1
ATOM 875 N N . PRO A 1 118 ? 13.764 -4.085 -15.042 1.00 93.69 118 PRO A N 1
ATOM 876 C CA . PRO A 1 118 ? 15.151 -3.663 -14.864 1.00 93.69 118 PRO A CA 1
ATOM 877 C C . PRO A 1 118 ? 15.247 -2.313 -14.131 1.00 93.69 118 PRO A C 1
ATOM 879 O O . PRO A 1 118 ? 14.351 -1.476 -14.227 1.00 93.69 118 PRO A O 1
ATOM 882 N N . GLU A 1 119 ? 16.362 -2.065 -13.427 1.00 93.88 119 GLU A N 1
ATOM 883 C CA . GLU A 1 119 ? 16.571 -0.816 -12.658 1.00 93.88 119 GLU A CA 1
ATOM 884 C C . GLU A 1 119 ? 16.493 0.446 -13.539 1.00 93.88 119 GLU A C 1
ATOM 886 O O . GLU A 1 119 ? 16.052 1.493 -13.071 1.00 93.88 119 GLU A O 1
ATOM 891 N N . SER A 1 120 ? 16.828 0.339 -14.833 1.00 93.50 120 SER A N 1
ATOM 892 C CA . SER A 1 120 ? 16.697 1.431 -15.812 1.00 93.50 120 SER A CA 1
ATOM 893 C C . SER A 1 120 ? 15.260 1.916 -16.012 1.00 93.50 120 SER A C 1
ATOM 895 O O . SER A 1 120 ? 15.058 3.072 -16.366 1.00 93.50 120 SER A O 1
ATOM 897 N N . GLU A 1 121 ? 14.273 1.056 -15.765 1.00 92.75 121 GLU A N 1
ATOM 898 C CA . GLU A 1 121 ? 12.851 1.345 -15.968 1.00 92.75 121 GLU A CA 1
ATOM 899 C C . GLU A 1 121 ? 12.159 1.832 -14.690 1.00 92.75 121 GLU A C 1
ATOM 901 O O . GLU A 1 121 ? 11.016 2.272 -14.742 1.00 92.75 121 GLU A O 1
ATOM 906 N N . TRP A 1 122 ? 12.826 1.805 -13.531 1.00 93.94 122 TRP A N 1
ATOM 907 C CA . TRP A 1 122 ? 12.231 2.230 -12.256 1.00 93.94 122 TRP A CA 1
ATOM 908 C C . TRP A 1 122 ? 11.606 3.631 -12.256 1.00 93.94 122 TRP A C 1
ATOM 910 O O . TRP A 1 122 ? 10.595 3.791 -11.575 1.00 93.94 122 TRP A O 1
ATOM 920 N N . PRO A 1 123 ? 12.132 4.645 -12.977 1.00 93.81 123 PRO A N 1
ATOM 921 C CA . PRO A 1 123 ? 11.476 5.950 -13.065 1.00 93.81 123 PRO A CA 1
ATOM 922 C C . PRO A 1 123 ? 10.046 5.895 -13.619 1.00 93.81 123 PRO A C 1
ATOM 924 O O . PRO A 1 123 ? 9.257 6.788 -13.321 1.00 93.81 123 PRO A O 1
ATOM 927 N N . ASN A 1 124 ? 9.701 4.842 -14.367 1.00 92.12 124 ASN A N 1
ATOM 928 C CA . ASN A 1 124 ? 8.369 4.621 -14.927 1.00 92.12 124 ASN A CA 1
ATOM 929 C C . ASN A 1 124 ? 7.395 3.980 -13.925 1.00 92.12 124 ASN A C 1
ATOM 931 O O . ASN A 1 124 ? 6.222 3.822 -14.253 1.00 92.12 124 ASN A O 1
ATOM 935 N N . TYR A 1 125 ? 7.848 3.636 -12.712 1.00 93.38 125 TYR A N 1
ATOM 936 C CA . TYR A 1 125 ? 7.025 2.991 -11.691 1.00 93.38 125 TYR A CA 1
ATOM 937 C C . TYR A 1 125 ? 7.071 3.716 -10.342 1.00 93.38 125 TYR A C 1
ATOM 939 O O . TYR A 1 125 ? 8.053 4.350 -9.938 1.00 93.38 125 TYR A O 1
ATOM 947 N N . GLU A 1 126 ? 5.984 3.589 -9.599 1.00 93.75 126 GLU A N 1
ATOM 948 C CA . GLU A 1 126 ? 5.961 3.713 -8.155 1.00 93.75 126 GLU A CA 1
ATOM 949 C C . GLU A 1 126 ? 5.992 2.319 -7.534 1.00 93.75 126 GLU A C 1
ATOM 951 O O . GLU A 1 126 ? 5.238 1.443 -7.929 1.00 93.75 126 GLU A O 1
ATOM 956 N N . PHE A 1 127 ? 6.877 2.089 -6.568 1.00 96.12 127 PHE A N 1
ATOM 957 C CA . PHE A 1 127 ? 6.835 0.856 -5.782 1.00 96.12 127 PHE A CA 1
ATOM 958 C C . PHE A 1 127 ? 5.844 1.081 -4.655 1.00 96.12 127 PHE A C 1
ATOM 960 O O . PHE A 1 127 ? 6.212 1.636 -3.616 1.00 96.12 127 PHE A O 1
ATOM 967 N N . ASP A 1 128 ? 4.596 0.732 -4.927 1.00 96.38 128 ASP A N 1
ATOM 968 C CA . ASP A 1 128 ? 3.455 1.154 -4.137 1.00 96.38 128 ASP A CA 1
ATOM 969 C C . ASP A 1 128 ? 2.754 -0.016 -3.453 1.00 96.38 128 ASP A C 1
ATOM 971 O O . ASP A 1 128 ? 2.915 -1.184 -3.811 1.00 96.38 128 ASP A O 1
ATOM 975 N N . HIS A 1 129 ? 1.968 0.319 -2.441 1.00 97.69 129 HIS A N 1
ATOM 976 C CA . HIS A 1 129 ? 1.237 -0.626 -1.622 1.00 97.69 129 HIS A CA 1
ATOM 977 C C . HIS A 1 129 ? -0.026 -1.118 -2.341 1.00 97.69 129 HIS A C 1
ATOM 979 O O . HIS A 1 129 ? -0.877 -0.310 -2.715 1.00 97.69 129 HIS A O 1
ATOM 985 N N . LEU A 1 130 ? -0.200 -2.435 -2.498 1.00 97.56 130 LEU A N 1
ATOM 986 C CA . LEU A 1 130 ? -1.442 -3.019 -3.023 1.00 97.56 130 LEU A CA 1
ATOM 987 C C . LEU A 1 130 ? -2.612 -2.746 -2.072 1.00 97.56 130 LEU A C 1
ATOM 989 O O . LEU A 1 130 ? -3.652 -2.242 -2.493 1.00 97.56 130 LEU A O 1
ATOM 993 N N . ILE A 1 131 ? -2.429 -3.057 -0.786 1.00 98.38 131 ILE A N 1
ATOM 994 C CA . ILE A 1 131 ? -3.287 -2.585 0.299 1.00 98.38 131 ILE A CA 1
ATOM 995 C C . ILE A 1 131 ? -2.643 -1.317 0.872 1.00 98.38 131 ILE A C 1
ATOM 997 O O . ILE A 1 131 ? -1.565 -1.408 1.454 1.00 98.38 131 ILE A O 1
ATOM 1001 N N . PRO A 1 132 ? -3.279 -0.144 0.764 1.00 97.94 132 PRO A N 1
ATOM 1002 C CA . PRO A 1 132 ? -2.707 1.113 1.235 1.00 97.94 132 PRO A CA 1
ATOM 1003 C C . PRO A 1 132 ? -2.372 1.094 2.732 1.00 97.94 132 PRO A C 1
ATOM 1005 O O . PRO A 1 132 ? -3.160 0.617 3.554 1.00 97.94 132 PRO A O 1
ATOM 1008 N N . LEU A 1 133 ? -1.261 1.727 3.125 1.00 97.56 133 LEU A N 1
ATOM 1009 C CA . LEU A 1 133 ? -0.911 1.929 4.543 1.00 97.56 133 LEU A CA 1
ATOM 1010 C C . LEU A 1 133 ? -2.041 2.612 5.328 1.00 97.56 133 LEU A C 1
ATOM 1012 O O . LEU A 1 133 ? -2.292 2.292 6.488 1.00 97.56 133 LEU A O 1
ATOM 1016 N N . GLY A 1 134 ? -2.758 3.539 4.682 1.00 97.50 134 GLY A N 1
ATOM 1017 C CA . GLY A 1 134 ? -3.894 4.246 5.271 1.00 97.50 134 GLY A CA 1
ATOM 1018 C C . GLY A 1 134 ? -5.038 3.325 5.703 1.00 97.50 134 GLY A C 1
ATOM 1019 O O . GLY A 1 134 ? -5.807 3.705 6.577 1.00 97.50 134 GLY A O 1
ATOM 1020 N N . ILE A 1 135 ? -5.134 2.111 5.163 1.00 98.44 135 ILE A N 1
ATOM 1021 C CA . ILE A 1 135 ? -6.133 1.112 5.571 1.00 98.44 135 ILE A CA 1
ATOM 1022 C C . ILE A 1 135 ? -5.497 -0.100 6.276 1.00 98.44 135 ILE A C 1
ATOM 1024 O O . ILE A 1 135 ? -6.138 -1.135 6.451 1.00 98.44 135 ILE A O 1
ATOM 1028 N N . GLY A 1 136 ? -4.243 0.043 6.719 1.00 98.31 136 GLY A N 1
ATOM 1029 C CA . GLY A 1 136 ? -3.509 -0.962 7.488 1.00 98.31 136 GLY A CA 1
ATOM 1030 C C . GLY A 1 136 ? -2.738 -1.977 6.645 1.00 98.31 136 GLY A C 1
ATOM 1031 O O . GLY A 1 136 ? -2.516 -3.089 7.110 1.00 98.31 136 GLY A O 1
ATOM 1032 N N . GLY A 1 137 ? -2.341 -1.638 5.416 1.00 98.50 137 GLY A N 1
ATOM 1033 C CA . GLY A 1 137 ? -1.369 -2.435 4.661 1.00 98.50 137 GLY A CA 1
ATOM 1034 C C . GLY A 1 137 ? 0.026 -2.439 5.297 1.00 98.50 137 GLY A C 1
ATOM 1035 O O . GLY A 1 137 ? 0.378 -1.518 6.032 1.00 98.50 137 GLY A O 1
ATOM 1036 N N . SER A 1 138 ? 0.812 -3.477 5.016 1.00 98.19 138 SER A N 1
ATOM 1037 C CA . SER A 1 138 ? 2.213 -3.633 5.446 1.00 98.19 138 SER A CA 1
ATOM 1038 C C . SER A 1 138 ? 3.178 -2.969 4.455 1.00 98.19 138 SER A C 1
ATOM 1040 O O . SER A 1 138 ? 2.823 -2.835 3.286 1.00 98.19 138 SER A O 1
ATOM 1042 N N . SER A 1 139 ? 4.394 -2.588 4.865 1.00 96.88 139 SER A N 1
ATOM 1043 C CA . SER A 1 139 ? 5.437 -2.125 3.925 1.00 96.88 139 SER A CA 1
ATOM 1044 C C . SER A 1 139 ? 6.328 -3.241 3.367 1.00 96.88 139 SER A C 1
ATOM 1046 O O . SER A 1 139 ? 7.230 -2.947 2.587 1.00 96.88 139 SER A O 1
ATOM 1048 N N . LEU A 1 140 ? 6.088 -4.498 3.748 1.00 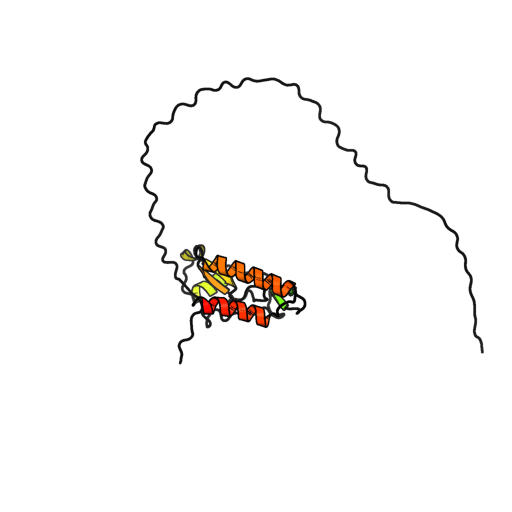96.56 140 LEU A N 1
ATOM 1049 C CA . LEU A 1 140 ? 6.862 -5.650 3.277 1.00 96.56 140 LEU A CA 1
ATOM 1050 C C . LEU A 1 140 ? 6.556 -6.011 1.816 1.00 96.56 140 LEU A C 1
ATOM 1052 O O . LEU A 1 140 ? 5.479 -5.698 1.301 1.00 96.56 140 LEU A O 1
ATOM 1056 N N . ASP A 1 141 ? 7.496 -6.714 1.177 1.00 97.50 141 ASP A N 1
ATOM 1057 C CA . ASP A 1 141 ? 7.484 -7.092 -0.244 1.00 97.50 141 ASP A CA 1
ATOM 1058 C C . ASP A 1 141 ? 6.136 -7.687 -0.708 1.00 97.50 141 ASP A C 1
ATOM 1060 O O . ASP A 1 141 ? 5.669 -7.360 -1.797 1.00 97.50 141 ASP A O 1
ATOM 1064 N N . GLU A 1 142 ? 5.451 -8.480 0.126 1.00 97.56 142 GLU A N 1
ATOM 1065 C CA . GLU A 1 142 ? 4.169 -9.127 -0.208 1.00 97.56 142 GLU A CA 1
ATOM 1066 C C . GLU A 1 142 ? 2.990 -8.146 -0.354 1.00 97.56 142 GLU A C 1
ATOM 1068 O O . GLU A 1 142 ? 1.880 -8.532 -0.739 1.00 97.56 142 GLU A O 1
ATOM 1073 N N . ASN A 1 143 ? 3.199 -6.871 -0.033 1.00 98.25 143 ASN A N 1
ATOM 1074 C CA . ASN A 1 143 ? 2.244 -5.794 -0.252 1.00 98.25 143 ASN A CA 1
ATOM 1075 C C . ASN A 1 143 ? 2.776 -4.702 -1.189 1.00 98.25 143 ASN A C 1
ATOM 1077 O O . ASN A 1 143 ? 2.047 -3.750 -1.444 1.00 98.25 143 ASN A O 1
ATOM 1081 N N . ILE A 1 144 ? 3.995 -4.823 -1.721 1.00 97.88 144 ILE A N 1
ATOM 1082 C CA . ILE A 1 144 ? 4.569 -3.847 -2.653 1.00 97.88 144 ILE A CA 1
ATOM 1083 C C . ILE A 1 144 ? 4.511 -4.385 -4.080 1.00 97.88 144 ILE A C 1
ATOM 1085 O O . ILE A 1 144 ? 4.829 -5.545 -4.345 1.00 97.88 144 ILE A O 1
ATOM 1089 N N . TRP A 1 145 ? 4.136 -3.530 -5.024 1.00 96.62 145 TRP A N 1
ATOM 1090 C CA . TRP A 1 145 ? 4.178 -3.836 -6.447 1.00 96.62 145 TRP A CA 1
ATOM 1091 C C . TRP A 1 145 ? 4.636 -2.613 -7.258 1.00 96.62 145 TRP A C 1
ATOM 1093 O O . TRP A 1 145 ? 4.529 -1.480 -6.787 1.00 96.62 145 TRP A O 1
ATOM 1103 N N . PRO A 1 146 ? 5.189 -2.815 -8.462 1.00 95.88 146 PRO A N 1
ATOM 1104 C CA . PRO A 1 146 ? 5.597 -1.724 -9.336 1.00 95.88 146 PRO A CA 1
ATOM 1105 C C . PRO A 1 146 ? 4.383 -1.180 -10.097 1.00 95.88 146 PRO A C 1
ATOM 1107 O O . PRO A 1 146 ? 4.031 -1.687 -11.157 1.00 95.88 146 PRO A O 1
ATOM 1110 N N . GLN A 1 147 ? 3.745 -0.145 -9.561 1.00 94.25 147 GLN A N 1
ATOM 1111 C CA . GLN A 1 147 ? 2.641 0.564 -10.195 1.00 94.25 147 GLN A CA 1
ATOM 1112 C C . GLN A 1 147 ? 3.150 1.477 -11.317 1.00 94.25 147 GLN A C 1
ATOM 1114 O O . GLN A 1 147 ? 3.978 2.348 -11.046 1.00 94.25 147 GLN A O 1
ATOM 1119 N N . PRO A 1 148 ? 2.681 1.329 -12.568 1.00 91.62 148 PRO A N 1
ATOM 1120 C CA . PRO A 1 148 ? 3.017 2.256 -13.645 1.00 91.62 148 PRO A CA 1
ATOM 1121 C C . PRO A 1 148 ? 2.688 3.714 -13.295 1.00 91.62 148 PRO A C 1
ATOM 1123 O O . PRO A 1 148 ? 1.645 4.013 -12.719 1.00 91.62 148 PRO A O 1
ATOM 1126 N N . ARG A 1 149 ? 3.576 4.642 -13.658 1.00 88.00 149 ARG A N 1
ATOM 1127 C CA . ARG A 1 149 ? 3.313 6.086 -13.584 1.00 88.00 149 ARG A CA 1
ATOM 1128 C C . ARG A 1 149 ? 2.664 6.585 -14.871 1.00 88.00 149 ARG A C 1
ATOM 1130 O O . ARG A 1 149 ? 2.921 6.064 -15.952 1.00 88.00 149 ARG A O 1
ATOM 1137 N N . GLY A 1 150 ? 1.920 7.685 -14.755 1.00 78.12 150 GLY A N 1
ATOM 1138 C CA . GLY A 1 150 ? 1.438 8.444 -15.911 1.00 78.12 150 GLY A CA 1
ATOM 1139 C C . GLY A 1 150 ? 0.174 7.888 -16.566 1.00 78.12 150 GLY A C 1
ATOM 1140 O O . GLY A 1 150 ? -0.133 8.279 -17.690 1.00 78.12 150 GLY A O 1
ATOM 1141 N N . ASP A 1 151 ? -0.560 7.007 -15.886 1.00 73.88 151 ASP A N 1
ATOM 1142 C CA . ASP A 1 151 ? -1.916 6.634 -16.268 1.00 73.88 151 ASP A CA 1
ATOM 1143 C C . ASP A 1 151 ? -2.949 7.031 -15.203 1.00 73.88 151 ASP A C 1
ATOM 1145 O O . ASP A 1 151 ? -2.628 7.369 -14.061 1.00 73.88 151 ASP A O 1
ATOM 1149 N N . ASP A 1 152 ? -4.223 6.994 -15.598 1.00 80.31 152 ASP A N 1
ATOM 1150 C CA . ASP A 1 152 ? -5.358 7.328 -14.731 1.00 80.31 152 ASP A CA 1
ATOM 1151 C C . ASP A 1 152 ? -5.537 6.326 -13.569 1.00 80.31 152 ASP A C 1
ATOM 1153 O O . ASP A 1 152 ? -6.415 6.503 -12.715 1.00 80.31 152 ASP A O 1
ATOM 1157 N N . GLU A 1 153 ? -4.754 5.241 -13.540 1.00 85.00 153 GLU A N 1
ATOM 1158 C CA . GLU A 1 153 ? -4.815 4.228 -12.496 1.00 85.00 153 GLU A CA 1
ATOM 1159 C C . GLU A 1 153 ? -4.275 4.771 -11.178 1.00 85.00 153 GLU A C 1
ATOM 1161 O O . GLU A 1 153 ? -4.993 4.716 -10.178 1.00 85.00 153 GLU A O 1
ATOM 1166 N N . ALA A 1 154 ? -3.058 5.320 -11.180 1.00 86.19 154 ALA A N 1
ATOM 1167 C CA . ALA A 1 154 ? -2.422 5.852 -9.977 1.00 86.19 154 ALA A CA 1
ATOM 1168 C C . ALA A 1 154 ? -3.289 6.947 -9.333 1.00 86.19 154 ALA A C 1
ATOM 1170 O O . ALA A 1 154 ? -3.659 6.854 -8.164 1.00 86.19 154 ALA A O 1
ATOM 1171 N N . GLU A 1 155 ? -3.755 7.915 -10.130 1.00 88.69 155 GLU A N 1
ATOM 1172 C CA . GLU A 1 155 ? -4.651 8.967 -9.633 1.00 88.69 155 GLU A CA 1
ATOM 1173 C C . GLU A 1 155 ? -6.009 8.427 -9.159 1.00 88.69 155 GLU A C 1
ATOM 1175 O O . GLU A 1 155 ? -6.626 8.951 -8.223 1.00 88.69 155 GLU A O 1
ATOM 1180 N N . GLY A 1 156 ? -6.536 7.409 -9.843 1.00 92.44 156 GLY A N 1
ATOM 1181 C CA . GLY A 1 156 ? -7.785 6.757 -9.470 1.00 92.44 156 GLY A CA 1
ATOM 1182 C C . GLY A 1 156 ? -7.667 6.009 -8.143 1.00 92.44 156 GLY A C 1
ATOM 1183 O O . GLY A 1 156 ? -8.603 6.055 -7.337 1.00 92.44 156 GLY A O 1
ATOM 1184 N N . LYS A 1 157 ? -6.519 5.365 -7.911 1.00 92.50 157 LYS A N 1
ATOM 1185 C CA . LYS A 1 157 ? -6.173 4.692 -6.662 1.00 92.50 157 LYS A CA 1
ATOM 1186 C C . LYS A 1 157 ? -6.056 5.713 -5.538 1.00 92.50 157 LYS A C 1
ATOM 1188 O O . LYS A 1 157 ? -6.811 5.595 -4.580 1.00 92.50 157 LYS A O 1
ATOM 1193 N N . ASP A 1 158 ? -5.284 6.786 -5.698 1.00 93.75 158 ASP A N 1
ATOM 1194 C CA . ASP A 1 158 ? -5.138 7.848 -4.686 1.00 93.75 158 ASP A CA 1
ATOM 1195 C C . ASP A 1 158 ? -6.487 8.386 -4.175 1.00 93.75 158 ASP A C 1
ATOM 1197 O O . ASP A 1 158 ? -6.709 8.562 -2.971 1.00 93.75 158 ASP A O 1
ATOM 1201 N N . LYS A 1 159 ? -7.440 8.614 -5.089 1.00 95.94 159 LYS A N 1
ATOM 1202 C CA . LYS A 1 159 ? -8.798 9.072 -4.745 1.00 95.94 159 LYS A CA 1
ATOM 1203 C C . LYS A 1 159 ? -9.563 8.032 -3.921 1.00 95.94 159 LYS A C 1
ATOM 1205 O O . LYS A 1 159 ? -10.251 8.404 -2.965 1.00 95.94 159 LYS A O 1
ATOM 1210 N N . LEU A 1 160 ? -9.456 6.750 -4.278 1.00 97.25 160 LEU A N 1
ATOM 1211 C CA . LEU A 1 160 ? -10.042 5.651 -3.511 1.00 97.25 160 LEU A CA 1
ATOM 1212 C C . LEU A 1 160 ? -9.416 5.568 -2.117 1.00 97.25 160 LEU A C 1
ATOM 1214 O O . LEU A 1 160 ? -10.148 5.524 -1.128 1.00 97.25 160 LEU A O 1
ATOM 1218 N N . GLU A 1 161 ? -8.088 5.580 -2.027 1.00 97.25 161 GLU A N 1
ATOM 1219 C CA . GLU A 1 161 ? -7.363 5.473 -0.761 1.00 97.25 161 GLU A CA 1
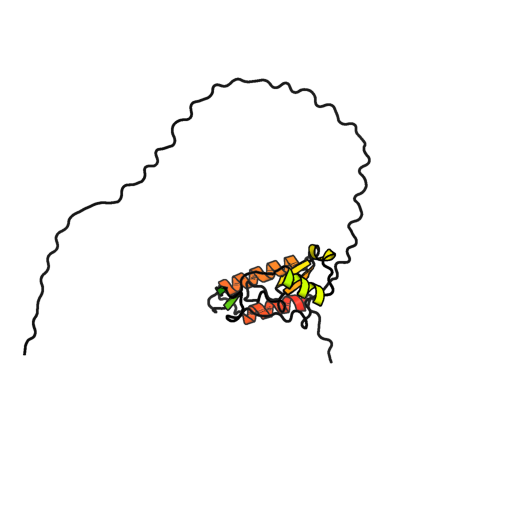ATOM 1220 C C . GLU A 1 161 ? -7.763 6.574 0.210 1.00 97.25 161 GLU A C 1
ATOM 1222 O O . GLU A 1 161 ? -8.076 6.302 1.371 1.00 97.25 161 GLU A O 1
ATOM 1227 N N . LEU A 1 162 ? -7.829 7.815 -0.278 1.00 98.00 162 LEU A N 1
ATOM 1228 C CA . LEU A 1 162 ? -8.248 8.955 0.522 1.00 98.00 162 LEU A CA 1
ATOM 1229 C C . LEU A 1 162 ? -9.686 8.796 1.034 1.00 98.00 162 LEU A C 1
ATOM 1231 O O . LEU A 1 162 ? -9.981 9.170 2.173 1.00 98.00 162 LEU A O 1
ATOM 1235 N N . ALA A 1 163 ? -10.591 8.252 0.217 1.00 98.44 163 ALA A N 1
ATOM 1236 C CA . ALA A 1 163 ? -11.972 8.006 0.619 1.00 98.44 163 ALA A CA 1
ATOM 1237 C C . ALA A 1 163 ? -12.068 6.919 1.703 1.00 98.44 163 ALA A C 1
ATOM 1239 O O . ALA A 1 163 ? -12.764 7.111 2.703 1.00 98.44 163 ALA A O 1
ATOM 1240 N N . LEU A 1 164 ? -11.342 5.808 1.543 1.00 98.62 164 LEU A N 1
ATOM 1241 C CA . LEU A 1 164 ? -11.312 4.715 2.519 1.00 98.62 164 LEU A CA 1
ATOM 1242 C C . LEU A 1 164 ? -10.670 5.153 3.839 1.00 98.62 164 LEU A C 1
ATOM 1244 O O . LEU A 1 164 ? -11.228 4.897 4.905 1.00 98.62 164 LEU A O 1
ATOM 1248 N N . TYR A 1 165 ? -9.557 5.886 3.764 1.00 97.81 165 TYR A N 1
ATOM 1249 C CA . TYR A 1 165 ? -8.897 6.507 4.911 1.00 97.81 165 TYR A CA 1
ATOM 1250 C C . TYR A 1 165 ? -9.875 7.359 5.729 1.00 97.81 165 TYR A C 1
ATOM 1252 O O . TYR A 1 165 ? -10.008 7.174 6.939 1.00 97.81 165 TYR A O 1
ATOM 1260 N N . LYS A 1 166 ? -10.613 8.265 5.073 1.00 98.50 166 LYS A N 1
ATOM 1261 C CA . LYS A 1 166 ? -11.596 9.130 5.746 1.00 98.50 166 LYS A CA 1
ATOM 1262 C C . LYS A 1 166 ? -12.727 8.327 6.387 1.00 98.50 166 LYS A C 1
ATOM 1264 O O . LYS A 1 166 ? -13.156 8.658 7.490 1.00 98.50 166 LYS A O 1
ATOM 1269 N N . ALA A 1 167 ? -13.197 7.276 5.721 1.00 98.56 167 ALA A N 1
ATOM 1270 C CA . ALA A 1 167 ? -14.271 6.434 6.232 1.00 98.56 167 ALA A CA 1
ATOM 1271 C C . ALA A 1 167 ? -13.849 5.633 7.481 1.00 98.56 167 ALA A C 1
ATOM 1273 O O . ALA A 1 167 ? -14.636 5.550 8.429 1.00 98.56 167 ALA A O 1
ATOM 1274 N N . LEU A 1 168 ? -12.611 5.117 7.515 1.00 98.56 168 LEU A N 1
ATOM 1275 C CA . LEU A 1 168 ? -12.011 4.482 8.699 1.00 98.56 168 LEU A CA 1
ATOM 1276 C C . LEU A 1 168 ? -11.779 5.486 9.831 1.00 98.56 168 LEU A C 1
ATOM 1278 O O . LEU A 1 168 ? -12.124 5.209 10.978 1.00 98.56 168 LEU A O 1
ATOM 1282 N N . ALA A 1 169 ? -11.258 6.675 9.512 1.00 98.25 169 ALA A N 1
ATOM 1283 C CA . ALA A 1 169 ? -11.069 7.754 10.482 1.00 98.25 169 ALA A CA 1
ATOM 1284 C C . ALA A 1 169 ? -12.381 8.165 11.161 1.00 98.25 169 ALA A C 1
ATOM 1286 O O . ALA A 1 169 ? -12.394 8.438 12.359 1.00 98.25 169 ALA A O 1
ATOM 1287 N N . ALA A 1 170 ? -13.487 8.148 10.417 1.00 98.25 170 ALA A N 1
ATOM 1288 C CA . ALA A 1 170 ? -14.823 8.402 10.939 1.00 98.25 170 ALA A CA 1
ATOM 1289 C C . ALA A 1 170 ? -15.474 7.183 11.628 1.00 98.25 170 ALA A C 1
ATOM 1291 O O . ALA A 1 170 ? -16.569 7.314 12.167 1.00 98.25 170 ALA A O 1
ATOM 1292 N N . GLY A 1 171 ? -14.853 5.997 11.589 1.00 98.00 171 GLY A N 1
ATOM 1293 C CA . GLY A 1 171 ? -15.430 4.756 12.123 1.00 98.00 171 GLY A CA 1
ATOM 1294 C C . GLY A 1 171 ? -16.687 4.282 11.382 1.00 98.00 171 GLY A C 1
ATOM 1295 O O . GLY A 1 171 ? -17.493 3.545 11.939 1.00 98.00 171 GLY A O 1
ATOM 1296 N N . THR A 1 172 ? -16.885 4.730 10.139 1.00 98.50 172 THR A N 1
ATOM 1297 C CA . THR A 1 172 ? -18.089 4.429 9.336 1.00 98.50 172 THR A CA 1
ATOM 1298 C C . THR A 1 172 ? -18.003 3.107 8.576 1.00 98.50 172 THR A C 1
ATOM 1300 O O . THR A 1 172 ? -19.025 2.582 8.137 1.00 98.50 172 THR A O 1
ATOM 1303 N N . ILE A 1 173 ? -16.793 2.570 8.414 1.00 98.62 173 ILE A N 1
ATOM 1304 C CA . ILE A 1 173 ? -16.519 1.249 7.844 1.00 98.62 173 ILE A CA 1
ATOM 1305 C C . ILE A 1 173 ? -15.465 0.542 8.699 1.00 98.62 173 ILE A C 1
ATOM 1307 O O . ILE A 1 173 ? -14.713 1.205 9.412 1.00 98.62 173 ILE A O 1
ATOM 1311 N N . THR A 1 174 ? -15.401 -0.785 8.602 1.00 98.75 174 THR A N 1
ATOM 1312 C CA . THR A 1 174 ? -14.342 -1.599 9.218 1.00 98.75 174 THR A CA 1
ATOM 1313 C C . THR A 1 174 ? -13.126 -1.724 8.299 1.00 98.75 174 THR A C 1
ATOM 1315 O O . THR A 1 174 ? -13.225 -1.475 7.090 1.00 98.75 174 THR A O 1
ATOM 1318 N N . GLN A 1 175 ? -11.989 -2.179 8.830 1.00 98.62 175 GLN A N 1
ATOM 1319 C CA . GLN A 1 175 ? -10.801 -2.507 8.038 1.00 98.62 175 GLN A CA 1
ATOM 1320 C C . GLN A 1 175 ? -11.130 -3.519 6.944 1.00 98.62 175 GLN A C 1
ATOM 1322 O O . GLN A 1 175 ? -10.778 -3.319 5.783 1.00 98.62 175 GLN A O 1
ATOM 1327 N N . ALA A 1 176 ? -11.838 -4.590 7.310 1.00 98.69 176 ALA A N 1
ATOM 1328 C CA . ALA A 1 176 ? -12.206 -5.653 6.384 1.00 98.69 176 ALA A CA 1
ATOM 1329 C C . ALA A 1 176 ? -13.014 -5.107 5.196 1.00 98.69 176 ALA A C 1
ATOM 1331 O O . ALA A 1 176 ? -12.758 -5.462 4.046 1.00 98.69 176 ALA A O 1
ATOM 1332 N N . GLU A 1 177 ? -13.945 -4.188 5.459 1.00 98.69 177 GLU A N 1
ATOM 1333 C CA . GLU A 1 177 ? -14.719 -3.525 4.414 1.00 98.69 177 GLU A CA 1
ATOM 1334 C C . GLU A 1 177 ? -13.850 -2.609 3.541 1.00 98.69 177 GLU A C 1
ATOM 1336 O O . GLU A 1 177 ? -14.002 -2.602 2.318 1.00 98.69 177 GLU A O 1
ATOM 1341 N N . ALA A 1 178 ? -12.918 -1.862 4.137 1.00 98.69 178 ALA A N 1
ATOM 1342 C CA . ALA A 1 178 ? -11.990 -1.015 3.392 1.00 98.69 178 ALA A CA 1
ATOM 1343 C C . ALA A 1 178 ? -11.095 -1.839 2.450 1.00 98.69 178 ALA A C 1
ATOM 1345 O O . ALA A 1 178 ? -10.993 -1.519 1.265 1.00 98.69 178 ALA A O 1
ATOM 1346 N N . VAL A 1 179 ? -10.512 -2.935 2.944 1.00 98.56 179 VAL A N 1
ATOM 1347 C CA . VAL A 1 179 ? -9.678 -3.856 2.152 1.00 98.56 179 VAL A CA 1
ATOM 1348 C C . VAL A 1 179 ? -10.494 -4.479 1.023 1.00 98.56 179 VAL A C 1
ATOM 1350 O O . VAL A 1 179 ? -10.058 -4.478 -0.126 1.00 98.56 179 VAL A O 1
ATOM 1353 N N . ARG A 1 180 ? -11.718 -4.934 1.306 1.00 98.38 180 ARG A N 1
ATOM 1354 C CA . ARG A 1 180 ? -12.616 -5.488 0.286 1.00 98.38 180 ARG A CA 1
ATOM 1355 C C . ARG A 1 180 ? -12.913 -4.479 -0.826 1.00 98.38 180 ARG A C 1
ATOM 1357 O O . ARG A 1 180 ? -12.875 -4.841 -1.999 1.00 98.38 180 ARG A O 1
ATOM 1364 N N . ARG A 1 181 ? -13.190 -3.216 -0.482 1.00 98.38 181 ARG A N 1
ATOM 1365 C CA . ARG A 1 181 ? -13.423 -2.142 -1.467 1.00 98.38 181 ARG A CA 1
ATOM 1366 C C . ARG A 1 181 ? -12.176 -1.821 -2.285 1.00 98.38 181 ARG A C 1
ATOM 1368 O O . ARG A 1 181 ? -12.304 -1.590 -3.483 1.00 98.38 181 ARG A O 1
ATOM 1375 N N . ASN A 1 182 ? -11.000 -1.836 -1.657 1.00 98.00 182 ASN A N 1
ATOM 1376 C CA . ASN A 1 182 ? -9.722 -1.683 -2.347 1.00 98.00 182 ASN A CA 1
ATOM 1377 C C . ASN A 1 182 ? -9.536 -2.777 -3.406 1.00 98.00 182 ASN A C 1
ATOM 1379 O O . ASN A 1 182 ? -9.368 -2.472 -4.583 1.00 98.00 182 ASN A O 1
ATOM 1383 N N . MET A 1 183 ? -9.673 -4.048 -3.020 1.00 97.00 183 MET A N 1
ATOM 1384 C CA . MET A 1 183 ? -9.505 -5.171 -3.951 1.00 97.00 183 MET A CA 1
ATOM 1385 C C . MET A 1 183 ? -10.559 -5.167 -5.066 1.00 97.00 183 MET A C 1
ATOM 1387 O O . MET A 1 183 ? -10.216 -5.327 -6.236 1.00 97.00 183 MET A O 1
ATOM 1391 N N . ALA A 1 184 ? -11.820 -4.873 -4.734 1.00 95.88 184 ALA A N 1
ATOM 1392 C CA . ALA A 1 184 ? -12.894 -4.764 -5.719 1.00 95.88 184 ALA A CA 1
ATOM 1393 C C . ALA A 1 184 ? -12.637 -3.663 -6.767 1.00 95.88 184 ALA A C 1
ATOM 1395 O O . ALA A 1 184 ? -13.052 -3.802 -7.917 1.00 95.88 184 ALA A O 1
ATOM 1396 N N . TRP A 1 185 ? -11.945 -2.577 -6.404 1.00 95.75 185 TRP A N 1
ATOM 1397 C CA . TRP A 1 185 ? -11.575 -1.523 -7.350 1.00 95.75 185 TRP A CA 1
ATOM 1398 C C . TRP A 1 185 ? -10.576 -2.018 -8.402 1.00 95.75 185 TRP A C 1
ATOM 1400 O O . TRP A 1 185 ? -10.769 -1.745 -9.590 1.00 95.75 185 TRP A O 1
ATOM 1410 N N . PHE A 1 186 ? -9.564 -2.794 -7.994 1.00 93.69 186 PHE A N 1
ATOM 1411 C CA . PHE A 1 186 ? -8.626 -3.414 -8.934 1.00 93.69 186 PHE A CA 1
ATOM 1412 C C . PHE A 1 186 ? -9.331 -4.448 -9.822 1.00 93.69 186 PHE A C 1
ATOM 1414 O O . PHE A 1 186 ? -9.141 -4.456 -11.039 1.00 93.69 186 PHE A O 1
ATOM 1421 N N . GLU A 1 187 ? -10.186 -5.295 -9.244 1.00 92.19 187 GLU A N 1
ATOM 1422 C CA . GLU A 1 187 ? -10.943 -6.310 -9.987 1.00 92.19 187 GLU A CA 1
ATOM 1423 C C . GLU A 1 187 ? -11.864 -5.699 -11.046 1.00 92.19 187 GLU A C 1
ATOM 1425 O O . GLU A 1 187 ? -11.837 -6.125 -12.203 1.00 92.19 187 GLU A O 1
ATOM 1430 N N . ALA A 1 188 ? -12.639 -4.675 -10.678 1.00 92.25 188 ALA A N 1
ATOM 1431 C CA . ALA A 1 188 ? -13.582 -4.003 -11.574 1.00 92.25 188 ALA A CA 1
ATOM 1432 C C . ALA A 1 188 ? -12.894 -3.331 -12.772 1.00 92.25 188 ALA A C 1
ATOM 1434 O O . ALA A 1 188 ? -13.515 -3.126 -13.813 1.00 92.25 188 ALA A O 1
ATOM 1435 N N . ARG A 1 189 ? -11.607 -3.003 -12.633 1.00 90.31 189 ARG A N 1
ATOM 1436 C CA . ARG A 1 189 ? -10.767 -2.410 -13.682 1.00 90.31 189 ARG A CA 1
ATOM 1437 C C . ARG A 1 189 ? -9.925 -3.446 -14.430 1.00 90.31 189 ARG A C 1
ATOM 1439 O O . ARG A 1 189 ? -9.172 -3.091 -15.331 1.00 90.31 189 ARG A O 1
ATOM 1446 N N . GLY A 1 190 ? -10.040 -4.726 -14.070 1.00 88.81 190 GLY A N 1
ATOM 1447 C CA . GLY A 1 190 ? -9.236 -5.801 -14.647 1.00 88.81 190 GLY A CA 1
ATOM 1448 C C . GLY A 1 190 ? -7.745 -5.658 -14.342 1.00 88.81 190 GLY A C 1
ATOM 1449 O O . GLY A 1 190 ? -6.924 -6.094 -15.149 1.00 88.81 190 GLY A O 1
ATOM 1450 N N . LEU A 1 191 ? -7.396 -5.028 -13.220 1.00 88.12 191 LEU A N 1
ATOM 1451 C CA . LEU A 1 191 ? -6.026 -4.697 -12.841 1.00 88.12 191 LEU A CA 1
ATOM 1452 C C . LEU A 1 191 ? -5.351 -5.764 -11.989 1.00 88.12 191 LEU A C 1
ATOM 1454 O O . LEU A 1 191 ? -4.151 -5.687 -11.837 1.00 88.12 191 LEU A O 1
ATOM 1458 N N . LEU A 1 192 ? -6.052 -6.780 -11.485 1.00 85.56 192 LEU A N 1
ATOM 1459 C CA . LEU A 1 192 ? -5.392 -7.935 -10.863 1.00 85.56 192 LEU A CA 1
ATOM 1460 C C . LEU A 1 192 ? -5.059 -8.988 -11.919 1.00 85.56 192 LEU A C 1
ATOM 1462 O O . LEU A 1 192 ? -5.902 -9.304 -12.769 1.00 85.56 192 LEU A O 1
ATOM 1466 N N . LEU A 1 193 ? -3.862 -9.579 -11.846 1.00 82.50 193 LEU A N 1
ATOM 1467 C CA . LEU A 1 193 ? -3.621 -10.833 -12.554 1.00 82.50 193 LEU A CA 1
ATOM 1468 C C . LEU A 1 193 ? -4.518 -11.905 -11.938 1.00 82.50 193 LEU A C 1
ATOM 1470 O O . LEU A 1 193 ? -4.508 -12.146 -10.733 1.00 82.50 193 LEU A O 1
ATOM 1474 N N . ARG A 1 194 ? -5.339 -12.538 -12.775 1.00 74.62 194 ARG A N 1
ATOM 1475 C CA . ARG A 1 194 ? -6.143 -13.676 -12.338 1.00 74.62 194 ARG A CA 1
ATOM 1476 C C . ARG A 1 194 ? -5.241 -14.895 -12.293 1.00 74.62 194 ARG A C 1
ATOM 1478 O O . ARG A 1 194 ? -4.544 -15.165 -13.270 1.00 74.62 194 ARG A O 1
ATOM 1485 N N . ARG A 1 195 ? -5.306 -15.660 -11.202 1.00 64.12 195 ARG A N 1
ATOM 1486 C CA . ARG A 1 195 ? -4.747 -17.011 -11.208 1.00 64.12 195 ARG A CA 1
ATOM 1487 C C . ARG A 1 195 ? -5.401 -17.796 -12.350 1.00 64.12 195 ARG A C 1
ATOM 1489 O O . ARG A 1 195 ? -6.631 -17.742 -12.469 1.00 64.12 195 ARG A O 1
ATOM 1496 N N . PRO A 1 196 ? -4.628 -18.494 -13.197 1.00 46.62 196 PRO A N 1
ATOM 1497 C CA . PRO A 1 196 ? -5.221 -19.430 -14.135 1.00 46.62 196 PRO A CA 1
ATOM 1498 C C . PRO A 1 196 ? -6.020 -20.462 -13.335 1.00 46.62 196 PRO A C 1
ATOM 1500 O O . PRO A 1 196 ? -5.551 -20.963 -12.313 1.00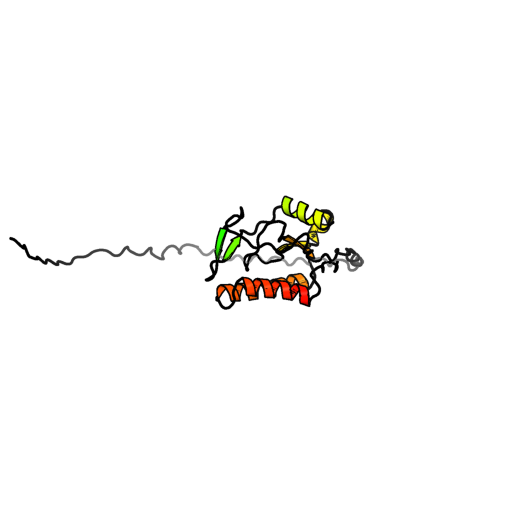 46.62 196 PRO A O 1
ATOM 1503 N N . SER A 1 197 ? -7.254 -20.731 -13.760 1.00 47.09 197 SER A N 1
ATOM 1504 C CA . SER A 1 197 ? -8.043 -21.823 -13.196 1.00 47.09 197 SER A CA 1
ATOM 1505 C C . SER A 1 197 ? -7.311 -23.131 -13.501 1.00 47.09 197 SER A C 1
ATOM 1507 O O . SER A 1 197 ? -7.154 -23.469 -14.673 1.00 47.09 197 SER A O 1
ATOM 1509 N N . ILE A 1 198 ? -6.805 -23.793 -12.458 1.00 41.25 198 ILE A N 1
ATOM 1510 C CA . ILE A 1 198 ? -6.263 -25.159 -12.524 1.00 41.25 198 ILE A CA 1
ATOM 1511 C C . ILE A 1 198 ? -7.433 -26.139 -12.531 1.00 41.25 198 ILE A C 1
ATOM 1513 O O . ILE A 1 198 ? -8.384 -25.899 -11.749 1.00 41.25 198 ILE A O 1
#

pLDDT: mean 78.51, std 23.06, range [32.75, 98.75]

Foldseek 3Di:
DDDDDDDDDDDDDDDDDDDDDDDPDDPDDDDDDDDDDDPDDPDDDDDDDPDDPPPDPDPDPPPPPPLAFAECVFAVWAFADPPDPQFDFFDFPQRATAGDDDCDPVLVVVQCVVRVHDPVCLVQWDQAFLQHSLLGTYNHRNGTHTHGPDDVVVVVLVVLSVVLSVCRNVVVDHSVVSSVSSVVVCVVVVRYDDDPDD

Secondary structure (DSSP, 8-state):
-----------------------S--------PPP-------PPPPPPPS----PPPPPPP----------TTT---PBP-TTSTTEEEEETTTTEEEE-----HHHHHHHHHHHT--GGGGGGEEEEESS-GGGTB-SSGGGEEEEESSSHHHHHHHHHHHHHHHHHHTTSS-HHHHHHHHHHHHHHTT-SPPPP--

Sequence (198 aa):
MRVWSLALLCAVLAGSPVLAGRSLESLKSAEPLAGAAARLGVDAVPALPAGAPVAAPAPAPDFTVLRVKPDPDKTPGRLCTTDDPDFLEFRYPERIPYCKRHVTKEEKRRVAAAYGIPESEWPNYEFDHLIPLGIGGSSLDENIWPQPRGDDEAEGKDKLELALYKALAAGTITQAEAVRRNMAWFEARGLLLRRPSI

Radius of gyration: 32.46 Å; chains: 1; bounding box: 38×85×111 Å